Protein AF-A0A4S9MKX4-F1 (afdb_monomer)

Solvent-accessible surface area (backbone atoms only — not comparable to full-atom values): 11086 Å² total; per-residue (Å²): 136,90,87,81,68,40,56,66,51,52,53,49,54,74,76,32,74,84,87,73,69,93,84,56,69,88,74,34,69,78,76,75,38,79,64,76,82,66,73,82,87,81,69,86,71,80,83,70,57,88,82,32,71,66,54,52,48,53,49,53,51,43,38,66,72,46,50,47,53,49,53,52,52,48,49,52,42,34,75,71,71,46,90,36,73,44,73,48,75,50,26,86,84,54,48,95,69,47,63,50,57,35,60,74,42,65,28,90,79,40,99,48,32,68,50,13,37,44,48,33,47,32,52,52,18,25,75,75,62,76,30,53,72,36,68,83,47,82,84,73,68,57,88,71,71,84,65,51,51,24,65,56,88,67,95,52,82,84,25,33,32,24,32,34,32,49,61,83,46,69,49,75,39,68,46,81,76,66,80,45,123

Structure (mmCIF, N/CA/C/O backbone):
data_AF-A0A4S9MKX4-F1
#
_entry.id   AF-A0A4S9MKX4-F1
#
loop_
_atom_site.group_PDB
_atom_site.id
_atom_site.type_symbol
_atom_site.label_atom_id
_atom_site.label_alt_id
_atom_site.label_comp_id
_atom_site.label_asym_id
_atom_site.label_entity_id
_atom_site.label_seq_id
_atom_site.pdbx_PDB_ins_code
_atom_site.Cartn_x
_atom_site.Cartn_y
_atom_site.Cartn_z
_atom_site.occupancy
_atom_site.B_iso_or_equiv
_atom_site.auth_seq_id
_atom_site.auth_comp_id
_atom_site.auth_asym_id
_atom_site.auth_atom_id
_atom_site.pdbx_PDB_model_num
ATOM 1 N N . MET A 1 1 ? 3.614 -29.610 4.499 1.00 28.22 1 MET A N 1
ATOM 2 C CA . MET A 1 1 ? 3.175 -29.552 3.087 1.00 28.22 1 MET A CA 1
ATOM 3 C C . MET A 1 1 ? 3.723 -28.273 2.484 1.00 28.22 1 MET A C 1
ATOM 5 O O . MET A 1 1 ? 3.466 -27.209 3.026 1.00 28.22 1 MET A O 1
ATOM 9 N N . ALA A 1 2 ? 4.567 -28.396 1.461 1.00 32.28 2 ALA A N 1
ATOM 10 C CA . ALA A 1 2 ? 5.328 -27.299 0.873 1.00 32.28 2 ALA A CA 1
ATOM 11 C C . ALA A 1 2 ? 4.486 -26.538 -0.167 1.00 32.28 2 ALA A C 1
ATOM 13 O O . ALA A 1 2 ? 4.219 -27.071 -1.239 1.00 32.28 2 ALA A O 1
ATOM 14 N N . VAL A 1 3 ? 4.098 -25.299 0.150 1.00 39.94 3 VAL A N 1
ATOM 15 C CA . VAL A 1 3 ? 3.422 -24.340 -0.756 1.00 39.94 3 VAL A CA 1
ATOM 16 C C . VAL A 1 3 ? 4.427 -23.260 -1.200 1.00 39.94 3 VAL A C 1
ATOM 18 O O . VAL A 1 3 ? 4.128 -22.079 -1.280 1.00 39.94 3 VAL A O 1
ATOM 21 N N . THR A 1 4 ? 5.688 -23.642 -1.407 1.00 44.72 4 THR A N 1
ATOM 22 C CA . THR A 1 4 ? 6.814 -22.701 -1.568 1.00 44.72 4 THR A CA 1
ATOM 23 C C . THR A 1 4 ? 7.267 -22.488 -3.015 1.00 44.72 4 THR A C 1
ATOM 25 O O . THR A 1 4 ? 8.221 -21.754 -3.240 1.00 44.72 4 THR A O 1
ATOM 28 N N . ARG A 1 5 ? 6.631 -23.118 -4.014 1.00 44.28 5 ARG A N 1
ATOM 29 C CA . ARG A 1 5 ? 7.200 -23.208 -5.378 1.00 44.28 5 ARG A CA 1
ATOM 30 C C . ARG A 1 5 ? 6.546 -22.355 -6.469 1.00 44.28 5 ARG A C 1
ATOM 32 O O . ARG A 1 5 ? 7.107 -22.312 -7.558 1.00 44.28 5 ARG A O 1
ATOM 39 N N . GLN A 1 6 ? 5.406 -21.711 -6.229 1.00 54.59 6 GLN A N 1
ATOM 40 C CA . GLN A 1 6 ? 4.527 -21.329 -7.344 1.00 54.59 6 GLN A CA 1
ATOM 41 C C . GLN A 1 6 ? 4.681 -19.883 -7.861 1.00 54.59 6 GLN A C 1
ATOM 43 O O . GLN A 1 6 ? 4.756 -19.699 -9.071 1.00 54.59 6 GLN A O 1
ATOM 48 N N . CYS A 1 7 ? 4.820 -18.871 -6.996 1.00 57.56 7 CYS A N 1
ATOM 49 C CA . CYS A 1 7 ? 4.813 -17.465 -7.441 1.00 57.56 7 CYS A CA 1
ATOM 50 C C . CYS A 1 7 ? 6.090 -17.051 -8.213 1.00 57.56 7 CYS A C 1
ATOM 52 O O . CYS A 1 7 ? 6.017 -16.498 -9.306 1.00 57.56 7 CYS A O 1
ATOM 54 N N . PHE A 1 8 ? 7.277 -1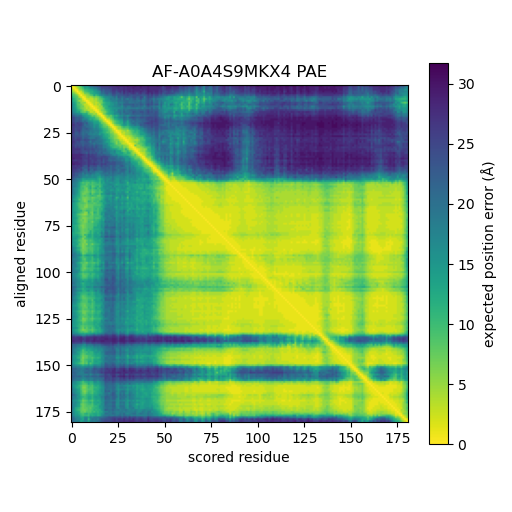7.392 -7.693 1.00 55.72 8 PHE A N 1
ATOM 55 C CA . PHE A 1 8 ? 8.562 -17.000 -8.296 1.00 55.72 8 PHE A CA 1
ATOM 56 C C . PHE A 1 8 ? 8.881 -17.743 -9.609 1.00 55.72 8 PHE A C 1
ATOM 58 O O . PHE A 1 8 ? 9.301 -17.131 -10.590 1.00 55.72 8 PHE A O 1
ATOM 65 N N . ASN A 1 9 ? 8.666 -19.064 -9.653 1.00 53.28 9 ASN A N 1
ATOM 66 C CA . ASN A 1 9 ? 9.091 -19.885 -10.794 1.00 53.28 9 ASN A CA 1
ATOM 67 C C . ASN A 1 9 ? 8.196 -19.705 -12.032 1.00 53.28 9 ASN A C 1
ATOM 69 O O . ASN A 1 9 ? 8.711 -19.690 -13.141 1.00 53.28 9 ASN A O 1
ATOM 73 N N . ARG A 1 10 ? 6.882 -19.477 -11.878 1.00 55.09 10 ARG A N 1
ATOM 74 C CA . ARG A 1 10 ? 5.997 -19.247 -13.035 1.00 55.09 10 ARG A CA 1
ATOM 75 C C . ARG A 1 10 ? 6.358 -17.967 -13.786 1.00 55.09 10 ARG A C 1
ATOM 77 O O . ARG A 1 10 ? 6.315 -17.955 -15.012 1.00 55.09 10 ARG A O 1
ATOM 84 N N . ARG A 1 11 ? 6.729 -16.892 -13.082 1.00 51.44 11 ARG A N 1
ATOM 85 C CA . ARG A 1 11 ? 7.137 -15.652 -13.753 1.00 51.44 11 ARG A CA 1
ATOM 86 C C . ARG A 1 11 ? 8.498 -15.790 -14.424 1.00 51.44 11 ARG A C 1
ATOM 88 O O . ARG A 1 11 ? 8.679 -15.243 -15.504 1.00 51.44 11 ARG A O 1
ATOM 95 N N . LEU A 1 12 ? 9.412 -16.575 -13.848 1.00 51.09 12 LEU A N 1
ATOM 96 C CA . LEU A 1 12 ? 10.638 -16.977 -14.541 1.00 51.09 12 LEU A CA 1
ATOM 97 C C . LEU A 1 12 ? 10.325 -17.730 -15.843 1.00 51.09 12 LEU A C 1
ATOM 99 O O . LEU A 1 12 ? 10.872 -17.352 -16.873 1.00 51.09 12 LEU A O 1
ATOM 103 N N . ASP A 1 13 ? 9.397 -18.691 -15.821 1.00 50.78 13 ASP A N 1
ATOM 104 C CA . ASP A 1 13 ? 9.000 -19.484 -16.997 1.00 50.78 13 ASP A CA 1
ATOM 105 C C . ASP A 1 13 ? 8.215 -18.664 -18.045 1.00 50.78 13 ASP A C 1
ATOM 107 O O . ASP A 1 13 ? 8.308 -18.907 -19.247 1.00 50.78 13 ASP A O 1
ATOM 111 N N . GLN A 1 14 ? 7.442 -17.659 -17.616 1.00 48.56 14 GLN A N 1
ATOM 112 C CA . GLN A 1 14 ? 6.741 -16.722 -18.508 1.00 48.56 14 GLN A CA 1
ATOM 113 C C . GLN A 1 14 ? 7.680 -15.674 -19.124 1.00 48.56 14 GLN A C 1
ATOM 115 O O . GLN A 1 14 ? 7.426 -15.190 -20.228 1.00 48.56 14 GLN A O 1
ATOM 120 N N . LEU A 1 15 ? 8.753 -15.300 -18.421 1.00 46.69 15 LEU A N 1
ATOM 121 C CA . LEU A 1 15 ? 9.723 -14.295 -18.869 1.00 46.69 15 LEU A CA 1
ATOM 122 C C . LEU A 1 15 ? 10.915 -14.917 -19.620 1.00 46.69 15 LEU A C 1
ATOM 124 O O . LEU A 1 15 ? 11.585 -14.210 -20.383 1.00 46.69 15 LEU A O 1
ATOM 128 N N . HIS A 1 16 ? 11.152 -16.223 -19.452 1.00 42.56 16 HIS A N 1
ATOM 129 C CA . HIS A 1 16 ? 12.205 -17.007 -20.091 1.00 42.56 16 HIS A CA 1
ATOM 130 C C . HIS A 1 16 ? 11.716 -18.433 -20.407 1.00 42.56 16 HIS A C 1
ATOM 132 O O . HIS A 1 16 ? 11.307 -19.159 -19.509 1.00 42.56 16 HIS A O 1
ATOM 138 N N . HIS A 1 17 ? 11.877 -18.897 -21.654 1.00 40.31 17 HIS A N 1
ATOM 139 C CA . HIS A 1 17 ? 12.021 -20.342 -21.872 1.00 40.31 17 HIS A CA 1
ATOM 140 C C . HIS A 1 17 ? 13.256 -20.780 -21.071 1.00 40.31 17 HIS A C 1
ATOM 142 O O . HIS A 1 17 ? 14.345 -20.240 -21.276 1.00 40.31 17 HIS A O 1
ATOM 148 N N . VAL A 1 18 ? 13.081 -21.704 -20.128 1.00 44.41 18 VAL A N 1
ATOM 149 C CA . VAL A 1 18 ? 14.060 -22.066 -19.078 1.00 44.41 18 VAL A CA 1
ATOM 150 C C . VAL A 1 18 ? 15.346 -22.706 -19.634 1.00 44.41 18 VAL A C 1
ATOM 152 O O . VAL A 1 18 ? 16.268 -23.038 -18.895 1.00 44.41 18 VAL A O 1
ATOM 155 N N . ASP A 1 19 ? 15.471 -22.805 -20.953 1.00 39.81 19 ASP A N 1
ATOM 156 C CA . ASP A 1 19 ? 16.533 -23.542 -21.623 1.00 39.81 19 ASP A CA 1
ATOM 157 C C . ASP A 1 19 ? 17.796 -22.693 -21.875 1.00 39.81 19 ASP A C 1
ATOM 159 O O . ASP A 1 19 ? 18.777 -23.213 -22.404 1.00 39.81 19 ASP A O 1
ATOM 163 N N . SER A 1 20 ? 17.817 -21.392 -21.526 1.00 41.03 20 SER A N 1
ATOM 164 C CA . SER A 1 20 ? 18.898 -20.500 -21.991 1.00 41.03 20 SER A CA 1
ATOM 165 C C . SER A 1 20 ? 19.555 -19.531 -21.000 1.00 41.03 20 SER A C 1
ATOM 167 O O . SER A 1 20 ? 20.295 -18.664 -21.464 1.00 41.03 20 SER A O 1
ATOM 169 N N . SER A 1 21 ? 19.369 -19.603 -19.673 1.00 44.44 21 SER A N 1
ATOM 170 C CA . SER A 1 21 ? 20.052 -18.608 -18.805 1.00 44.44 21 SER A CA 1
ATOM 171 C C . SER A 1 21 ? 20.215 -18.922 -17.312 1.00 44.44 21 SER A C 1
ATOM 173 O O . SER A 1 21 ? 20.289 -18.005 -16.494 1.00 44.44 21 SER A O 1
ATOM 175 N N . THR A 1 22 ? 20.370 -20.180 -16.911 1.00 37.50 22 THR A N 1
ATOM 176 C CA . THR A 1 22 ? 20.789 -20.503 -15.535 1.00 37.50 22 THR A CA 1
ATOM 177 C C . THR A 1 22 ? 22.316 -20.496 -15.429 1.00 37.50 22 THR A C 1
ATOM 179 O O . THR A 1 22 ? 22.958 -21.537 -15.536 1.00 37.50 22 THR A O 1
ATOM 182 N N . GLY A 1 23 ? 22.924 -19.319 -15.253 1.00 38.47 23 GLY A N 1
ATOM 183 C CA . GLY A 1 23 ? 24.353 -19.271 -14.911 1.00 38.47 23 GLY A CA 1
ATOM 184 C C . GLY A 1 23 ? 25.044 -17.910 -14.914 1.00 38.47 23 GLY A C 1
ATOM 185 O O . GLY A 1 23 ? 26.006 -17.744 -14.174 1.00 38.47 23 GLY A O 1
ATOM 186 N N . SER A 1 24 ? 24.572 -16.920 -15.681 1.00 43.53 24 SER A N 1
ATOM 187 C CA . SER A 1 24 ? 25.322 -15.655 -15.856 1.00 43.53 24 SER A CA 1
ATOM 188 C C . SER A 1 24 ? 24.557 -14.368 -15.555 1.00 43.53 24 SER A C 1
ATOM 190 O O . SER A 1 24 ? 25.082 -13.281 -15.783 1.00 43.53 24 SER A O 1
ATOM 192 N N . PHE A 1 25 ? 23.342 -14.455 -15.015 1.00 44.06 25 PHE A N 1
ATOM 193 C CA . PHE A 1 25 ? 22.537 -13.267 -14.736 1.00 44.06 25 PHE A CA 1
ATOM 194 C C . PHE A 1 25 ? 23.149 -12.408 -13.616 1.00 44.06 25 PHE A C 1
ATOM 196 O O . PHE A 1 25 ? 23.455 -11.246 -13.849 1.00 44.06 25 PHE A O 1
ATOM 203 N N . SER A 1 26 ? 23.459 -12.989 -12.452 1.00 41.31 26 SER A N 1
ATOM 204 C CA . SER A 1 26 ? 23.951 -12.254 -11.269 1.00 41.31 26 SER A CA 1
ATOM 205 C C . SER A 1 26 ? 25.402 -11.756 -11.355 1.00 41.31 26 SER A C 1
ATOM 207 O O . SER A 1 26 ? 25.834 -10.978 -10.513 1.00 41.31 26 SER A O 1
ATOM 209 N N . ILE A 1 27 ? 26.163 -12.214 -12.352 1.00 42.72 27 ILE A N 1
ATOM 210 C CA . ILE A 1 27 ? 27.564 -11.822 -12.610 1.00 42.72 27 ILE A CA 1
ATOM 211 C C . ILE A 1 27 ? 27.681 -10.825 -13.769 1.00 42.72 27 ILE A C 1
ATOM 213 O O . ILE A 1 27 ? 28.787 -10.435 -14.143 1.00 42.72 27 ILE A O 1
ATOM 217 N N . ASN A 1 28 ? 26.555 -10.388 -14.344 1.00 47.59 28 ASN A N 1
ATOM 218 C CA . ASN A 1 28 ? 26.582 -9.384 -15.394 1.00 47.59 28 ASN A CA 1
ATOM 219 C C . ASN A 1 28 ? 27.093 -8.045 -14.817 1.00 47.59 28 ASN A C 1
ATOM 221 O O . ASN A 1 28 ? 26.579 -7.605 -13.786 1.00 47.59 28 ASN A O 1
ATOM 225 N N . PRO A 1 29 ? 28.061 -7.366 -15.465 1.00 45.19 29 PRO A N 1
ATOM 226 C CA . PRO A 1 29 ? 28.597 -6.081 -15.002 1.00 45.19 29 PRO A CA 1
ATOM 227 C C . PRO A 1 29 ? 27.527 -4.991 -14.826 1.00 45.19 29 PRO A C 1
A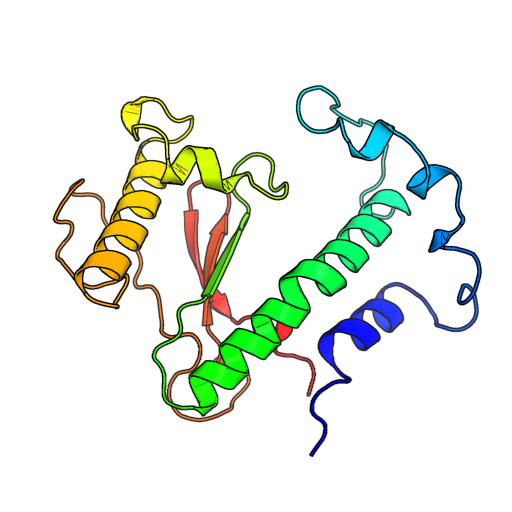TOM 229 O O . PRO A 1 29 ? 27.749 -4.035 -14.088 1.00 45.19 29 PRO A O 1
ATOM 232 N N . PHE A 1 30 ? 26.345 -5.163 -15.424 1.00 45.91 30 PHE A N 1
ATOM 233 C CA . PHE A 1 30 ? 25.153 -4.373 -15.125 1.00 45.91 30 PHE A CA 1
ATOM 234 C C . PHE A 1 30 ? 24.740 -4.419 -13.634 1.00 45.91 30 PHE A C 1
ATOM 236 O O . PHE A 1 30 ? 24.473 -3.371 -13.051 1.00 45.91 30 PHE A O 1
ATOM 243 N N . PHE A 1 31 ? 24.745 -5.594 -12.989 1.00 45.47 31 PHE A N 1
ATOM 244 C CA . PHE A 1 31 ? 24.369 -5.765 -11.572 1.00 45.47 31 PHE A CA 1
ATOM 245 C C . PHE A 1 31 ? 25.497 -5.435 -10.587 1.00 45.47 31 PHE A C 1
ATOM 247 O O . PHE A 1 31 ? 25.254 -5.343 -9.388 1.00 45.47 31 PHE A O 1
ATOM 254 N N . ASN A 1 32 ? 26.717 -5.231 -11.089 1.00 42.66 32 ASN A N 1
ATOM 255 C CA . ASN A 1 32 ? 27.888 -4.850 -10.296 1.00 42.66 32 ASN A CA 1
ATOM 256 C C . ASN A 1 32 ? 28.208 -3.345 -10.409 1.00 42.66 32 ASN A C 1
ATOM 258 O O . ASN A 1 32 ? 29.317 -2.905 -10.109 1.00 42.66 32 ASN A O 1
ATOM 262 N N . SER A 1 33 ? 27.251 -2.553 -10.903 1.00 42.06 33 SER A N 1
ATOM 263 C CA . SER A 1 33 ? 27.422 -1.127 -11.162 1.00 42.06 33 SER A CA 1
ATOM 264 C C . SER A 1 33 ? 26.827 -0.265 -10.047 1.00 42.06 33 SER A C 1
ATOM 266 O O . SER A 1 33 ? 25.672 -0.429 -9.649 1.00 42.06 33 SER A O 1
ATOM 268 N N . THR A 1 34 ? 27.589 0.746 -9.624 1.00 42.31 34 THR A N 1
ATOM 269 C CA . THR A 1 34 ? 27.168 1.863 -8.755 1.00 42.31 34 THR A CA 1
ATOM 270 C C . THR A 1 34 ? 26.024 2.708 -9.333 1.00 42.31 34 THR A C 1
ATOM 272 O O . THR A 1 34 ? 25.501 3.584 -8.653 1.00 42.31 34 THR A O 1
ATOM 275 N N . ILE A 1 35 ? 25.582 2.439 -10.564 1.00 45.00 35 ILE A N 1
ATOM 276 C CA . ILE A 1 35 ? 24.385 3.037 -11.173 1.00 45.00 35 ILE A CA 1
ATOM 277 C C . ILE A 1 35 ? 23.101 2.661 -10.413 1.00 45.00 35 ILE A C 1
ATOM 279 O O . ILE A 1 35 ? 22.171 3.465 -10.355 1.00 45.00 35 ILE A O 1
ATOM 283 N N . ILE A 1 36 ? 23.044 1.479 -9.785 1.00 45.19 36 ILE A N 1
ATOM 284 C CA . ILE A 1 36 ? 21.845 1.011 -9.065 1.00 45.19 36 ILE A CA 1
ATOM 285 C C . ILE A 1 36 ? 21.653 1.734 -7.718 1.00 45.19 36 ILE A C 1
ATOM 287 O O . ILE A 1 36 ? 20.525 1.839 -7.244 1.00 45.19 36 ILE A O 1
ATOM 291 N N . SER A 1 37 ? 22.700 2.325 -7.128 1.00 39.69 37 SER A N 1
ATOM 292 C CA . SER A 1 37 ? 22.560 3.109 -5.891 1.00 39.69 37 SER A CA 1
ATOM 293 C C . SER A 1 37 ? 22.088 4.555 -6.105 1.00 39.69 37 SER A C 1
ATOM 295 O O . SER A 1 37 ? 21.908 5.266 -5.119 1.00 39.69 37 SER A O 1
ATOM 297 N N . PHE A 1 38 ? 21.863 5.004 -7.351 1.00 35.91 38 PHE A N 1
ATOM 298 C CA . PHE A 1 38 ? 21.662 6.432 -7.652 1.00 35.91 38 PHE A CA 1
ATOM 299 C C . PHE A 1 38 ? 20.536 6.810 -8.623 1.00 35.91 38 PHE A C 1
ATOM 301 O O . PHE A 1 38 ? 20.443 7.982 -8.988 1.00 35.91 38 PHE A O 1
ATOM 308 N N . LEU A 1 39 ? 19.652 5.905 -9.040 1.00 43.12 39 LEU A N 1
ATOM 309 C CA . LEU A 1 39 ? 18.626 6.264 -10.028 1.00 43.12 39 LEU A CA 1
ATOM 310 C C . LEU A 1 39 ? 17.219 6.154 -9.468 1.00 43.12 39 LEU A C 1
ATOM 312 O O . LEU A 1 39 ? 16.650 5.065 -9.416 1.00 43.12 39 LEU A O 1
ATOM 316 N N . PRO A 1 40 ? 16.652 7.308 -9.073 1.00 41.69 40 PRO A N 1
ATOM 317 C CA . PRO A 1 40 ? 15.430 7.722 -9.766 1.00 41.69 40 PRO A CA 1
ATOM 318 C C . PRO A 1 40 ? 15.179 9.234 -9.901 1.00 41.69 40 PRO A C 1
ATOM 320 O O . PRO A 1 40 ? 14.103 9.609 -10.353 1.00 41.69 40 PRO A O 1
ATOM 323 N N . SER A 1 41 ? 16.118 10.124 -9.572 1.00 36.72 41 SER A N 1
ATOM 324 C CA . SER A 1 41 ? 15.829 11.573 -9.641 1.00 36.72 41 SER A CA 1
ATOM 325 C C . SER A 1 41 ? 16.198 12.245 -10.970 1.00 36.72 41 SER A C 1
ATOM 327 O O . SER A 1 41 ? 15.896 13.423 -11.141 1.00 36.72 41 SER A O 1
ATOM 329 N N . SER A 1 42 ? 16.877 11.562 -11.902 1.00 33.66 42 SER A N 1
ATOM 330 C CA . SER A 1 42 ? 17.519 12.256 -13.037 1.00 33.66 42 SER A CA 1
ATOM 331 C C . SER A 1 42 ? 17.540 11.544 -14.391 1.00 33.66 42 SER A C 1
ATOM 333 O O . SER A 1 42 ? 18.017 12.144 -15.351 1.00 33.66 42 SER A O 1
ATOM 335 N N . LEU A 1 43 ? 17.002 10.330 -14.544 1.00 38.41 43 LEU A N 1
ATOM 336 C CA . LEU A 1 43 ? 16.959 9.686 -15.861 1.00 38.41 43 LEU A CA 1
ATOM 337 C C . LEU A 1 43 ? 15.525 9.412 -16.314 1.00 38.41 43 LEU A C 1
ATOM 339 O O . LEU A 1 43 ? 14.952 8.357 -16.059 1.00 38.41 43 LEU A O 1
ATOM 343 N N . HIS A 1 44 ? 15.002 10.341 -17.113 1.00 42.28 44 HIS A N 1
ATOM 344 C CA . HIS A 1 44 ? 14.214 9.963 -18.282 1.00 42.28 44 HIS A CA 1
ATOM 345 C C . HIS A 1 44 ? 15.095 9.022 -19.127 1.00 42.28 44 HIS A C 1
ATOM 347 O O . HIS A 1 44 ? 15.844 9.484 -19.986 1.00 42.28 44 HIS A O 1
ATOM 353 N N . ILE A 1 45 ? 15.081 7.708 -18.862 1.00 43.38 45 ILE A N 1
ATOM 354 C CA . ILE A 1 45 ? 15.736 6.741 -19.754 1.00 43.38 45 ILE A CA 1
ATOM 355 C C . ILE A 1 45 ? 14.843 6.588 -20.987 1.00 43.38 45 ILE A C 1
ATOM 357 O O . ILE A 1 45 ? 14.067 5.644 -21.126 1.00 43.38 45 ILE A O 1
ATOM 361 N N . SER A 1 46 ? 14.912 7.569 -21.880 1.00 40.47 46 SER A N 1
ATOM 362 C CA . SER A 1 46 ? 14.369 7.474 -23.226 1.00 40.47 46 SER A CA 1
ATOM 363 C C . SER A 1 46 ? 15.178 6.433 -24.008 1.00 40.47 46 SER A C 1
ATOM 365 O O . SER A 1 46 ? 16.398 6.528 -24.115 1.00 40.47 46 SER A O 1
ATOM 367 N N . GLY A 1 47 ? 14.500 5.410 -24.539 1.00 41.72 47 GLY A N 1
ATOM 368 C CA . GLY A 1 47 ? 15.101 4.411 -25.436 1.00 41.72 47 GLY A CA 1
ATOM 369 C C . GLY A 1 47 ? 15.165 2.971 -24.912 1.00 41.72 47 GLY A C 1
ATOM 370 O O . GLY A 1 47 ? 15.470 2.072 -25.693 1.00 41.72 47 GLY A O 1
ATOM 371 N N . LEU A 1 48 ? 14.829 2.702 -23.645 1.00 46.19 48 LEU A N 1
ATOM 372 C CA . LEU A 1 48 ? 14.597 1.324 -23.196 1.00 46.19 48 LEU A CA 1
ATOM 373 C C . LEU A 1 48 ? 13.192 0.893 -23.616 1.00 46.19 48 LEU A C 1
ATOM 375 O O . LEU A 1 48 ? 12.200 1.448 -23.146 1.00 46.19 48 LEU A O 1
ATOM 379 N N . SER A 1 49 ? 13.095 -0.121 -24.478 1.00 52.94 49 SER A N 1
ATOM 380 C CA . SER A 1 49 ? 11.808 -0.776 -24.711 1.00 52.94 49 SER A CA 1
ATOM 381 C C . SER A 1 49 ? 11.308 -1.384 -23.398 1.00 52.94 49 SER A C 1
ATOM 383 O O . SER A 1 49 ? 12.107 -1.865 -22.588 1.00 52.94 49 SER A O 1
ATOM 385 N N . THR A 1 50 ? 9.990 -1.414 -23.197 1.00 56.06 50 THR A N 1
ATOM 386 C CA . THR A 1 50 ? 9.339 -2.086 -22.053 1.00 56.06 50 THR A CA 1
ATOM 387 C C . THR A 1 50 ? 9.705 -3.573 -21.944 1.00 56.06 50 THR A C 1
ATOM 389 O O . THR A 1 50 ? 9.548 -4.173 -20.891 1.00 56.06 50 THR A O 1
ATOM 392 N N . ASN A 1 51 ? 10.261 -4.153 -23.014 1.00 55.25 51 ASN A N 1
ATOM 393 C CA . ASN A 1 51 ? 10.743 -5.530 -23.095 1.00 55.25 51 ASN A CA 1
ATOM 394 C C . ASN A 1 51 ? 12.263 -5.690 -22.914 1.00 55.25 51 ASN A C 1
ATOM 396 O O . ASN A 1 51 ? 12.789 -6.781 -23.138 1.00 55.25 51 ASN A O 1
ATOM 400 N N . SER A 1 52 ? 12.985 -4.635 -22.542 1.00 65.25 52 SER A N 1
ATOM 401 C CA . SER A 1 52 ? 14.431 -4.705 -22.318 1.00 65.25 52 SER A CA 1
ATOM 402 C C . SER A 1 52 ? 14.803 -5.602 -21.130 1.00 65.25 52 SER A C 1
ATOM 404 O O . SER A 1 52 ? 14.024 -5.801 -20.194 1.00 65.25 52 SER A O 1
ATOM 406 N N . ILE A 1 53 ? 16.039 -6.114 -21.143 1.00 68.75 53 ILE A N 1
ATOM 407 C CA . ILE A 1 53 ? 16.596 -6.917 -20.042 1.00 68.75 53 ILE A CA 1
ATOM 408 C C . ILE A 1 53 ? 16.550 -6.173 -18.700 1.00 68.75 53 ILE A C 1
ATOM 410 O O . ILE A 1 53 ? 16.367 -6.802 -17.664 1.00 68.75 53 ILE A O 1
ATOM 414 N N . PHE A 1 54 ? 16.648 -4.840 -18.732 1.00 68.50 54 PHE A N 1
ATOM 415 C CA . PHE A 1 54 ? 16.534 -3.977 -17.560 1.00 68.50 54 PHE A CA 1
ATOM 416 C C . PHE A 1 54 ? 15.184 -4.155 -16.849 1.00 68.50 54 PHE A C 1
ATOM 418 O O . PHE A 1 54 ? 15.154 -4.511 -15.673 1.00 68.50 54 PHE A O 1
ATOM 425 N N . TRP A 1 55 ? 14.067 -3.960 -17.560 1.00 63.81 55 TRP A N 1
ATOM 426 C CA . TRP A 1 55 ? 12.729 -4.040 -16.961 1.00 63.81 55 TRP A CA 1
ATOM 427 C C . TRP A 1 55 ? 12.372 -5.460 -16.529 1.00 63.81 55 TRP A C 1
ATOM 429 O O . TRP A 1 55 ? 11.761 -5.652 -15.482 1.00 63.81 55 TRP A O 1
ATOM 439 N N . ARG A 1 56 ? 12.829 -6.468 -17.280 1.00 68.31 56 ARG A N 1
ATOM 440 C CA . ARG A 1 56 ? 12.672 -7.878 -16.893 1.00 68.31 56 ARG A CA 1
ATOM 441 C C . ARG A 1 56 ? 13.420 -8.195 -15.605 1.00 68.31 56 ARG A C 1
ATOM 443 O O . ARG A 1 56 ? 12.856 -8.814 -14.710 1.00 68.31 56 ARG A O 1
ATOM 450 N N . ALA A 1 57 ? 14.666 -7.738 -15.490 1.00 73.44 57 ALA A N 1
ATOM 451 C CA . ALA A 1 57 ? 15.448 -7.904 -14.275 1.00 73.44 57 ALA A CA 1
ATOM 452 C C . ALA A 1 57 ? 14.777 -7.215 -13.086 1.00 73.44 57 ALA A C 1
ATOM 454 O O . ALA A 1 57 ? 14.588 -7.839 -12.047 1.00 73.44 57 ALA A O 1
ATOM 455 N N . GLN A 1 58 ? 14.369 -5.956 -13.251 1.00 72.75 58 GLN A N 1
ATOM 456 C CA . GLN A 1 58 ? 13.675 -5.202 -12.211 1.00 72.75 58 GLN A CA 1
ATOM 457 C C . GLN A 1 58 ? 12.399 -5.915 -11.739 1.00 72.75 58 GLN A C 1
ATOM 459 O O . GLN A 1 58 ? 12.180 -5.994 -10.530 1.00 72.75 58 GLN A O 1
ATOM 464 N N . ALA A 1 59 ? 11.605 -6.473 -12.658 1.00 72.75 59 ALA A N 1
ATOM 465 C CA . ALA A 1 59 ? 10.428 -7.270 -12.321 1.00 72.75 59 ALA A CA 1
ATOM 466 C C . ALA A 1 59 ? 10.801 -8.515 -11.497 1.00 72.75 59 ALA A C 1
ATOM 468 O O . ALA A 1 59 ? 10.273 -8.686 -10.403 1.00 72.75 59 ALA A O 1
ATOM 469 N N . ILE A 1 60 ? 11.779 -9.312 -11.950 1.00 70.62 60 ILE A N 1
ATOM 470 C CA . ILE A 1 60 ? 12.246 -10.516 -11.235 1.00 70.62 60 ILE A CA 1
ATOM 471 C C . ILE A 1 60 ? 12.731 -10.175 -9.818 1.00 70.62 60 ILE A C 1
ATOM 473 O O . ILE A 1 60 ? 12.381 -10.866 -8.862 1.00 70.62 60 ILE A O 1
ATOM 477 N N . TYR A 1 61 ? 13.523 -9.111 -9.661 1.00 76.31 61 TYR A N 1
ATOM 478 C CA . TYR A 1 61 ? 13.998 -8.675 -8.345 1.00 76.31 61 TYR A CA 1
ATOM 479 C C . TYR A 1 61 ? 12.855 -8.189 -7.451 1.00 76.31 61 TYR A C 1
ATOM 481 O O . TYR A 1 61 ? 12.835 -8.519 -6.265 1.00 76.31 61 TYR A O 1
ATOM 489 N N . GLY A 1 62 ? 11.900 -7.438 -8.007 1.00 77.75 62 GLY A N 1
ATOM 490 C CA . GLY A 1 62 ? 10.699 -7.012 -7.288 1.00 77.75 62 GLY A CA 1
ATOM 491 C C . GLY A 1 62 ? 9.886 -8.204 -6.790 1.00 77.75 62 GLY A C 1
ATOM 492 O O . GLY A 1 62 ? 9.514 -8.248 -5.619 1.00 77.75 62 GLY A O 1
ATOM 493 N N . ASP A 1 63 ? 9.703 -9.218 -7.631 1.00 76.12 63 ASP A N 1
ATOM 494 C CA . ASP A 1 63 ? 8.941 -10.405 -7.259 1.00 76.12 63 ASP A CA 1
ATOM 495 C C . ASP A 1 63 ? 9.660 -11.245 -6.206 1.00 76.12 63 ASP A C 1
ATOM 497 O O . ASP A 1 63 ? 9.040 -11.697 -5.246 1.00 76.12 63 ASP A O 1
ATOM 501 N N . PHE A 1 64 ? 10.972 -11.430 -6.358 1.00 78.06 64 PHE A N 1
ATOM 502 C CA . PHE A 1 64 ? 11.774 -12.238 -5.444 1.00 78.06 64 PHE A CA 1
ATOM 503 C C . PHE A 1 64 ? 11.917 -11.606 -4.056 1.0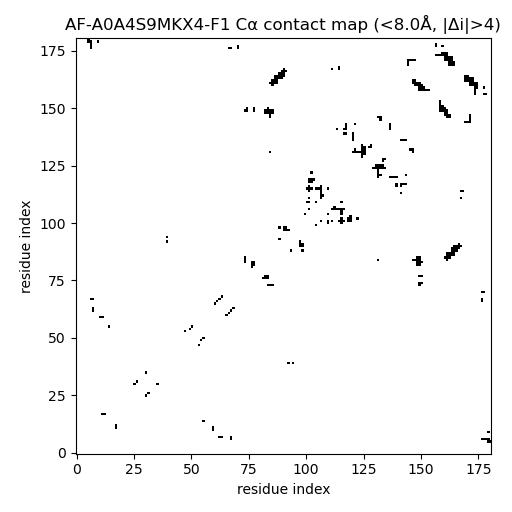0 78.06 64 PHE A C 1
ATOM 505 O O . PHE A 1 64 ? 11.834 -12.311 -3.052 1.00 78.06 64 PHE A O 1
ATOM 512 N N . ILE A 1 65 ? 12.156 -10.292 -3.991 1.00 79.81 65 ILE A N 1
ATOM 513 C CA . ILE A 1 65 ? 12.481 -9.601 -2.734 1.00 79.81 65 ILE A CA 1
ATOM 514 C C . ILE A 1 65 ? 11.222 -9.065 -2.045 1.00 79.81 65 ILE A C 1
ATOM 516 O O . ILE A 1 65 ? 11.180 -9.036 -0.816 1.00 79.81 65 ILE A O 1
ATOM 520 N N . ILE A 1 66 ? 10.211 -8.636 -2.807 1.00 83.69 66 ILE A N 1
ATOM 521 C CA . ILE A 1 66 ? 9.062 -7.892 -2.275 1.00 83.69 66 ILE A CA 1
ATOM 522 C C . ILE A 1 66 ? 7.760 -8.678 -2.434 1.00 83.69 66 ILE A C 1
ATOM 524 O O . ILE A 1 66 ? 7.167 -9.050 -1.422 1.00 83.69 66 ILE A O 1
ATOM 528 N N . ASN A 1 67 ? 7.323 -8.963 -3.665 1.00 83.56 67 ASN A N 1
ATOM 529 C CA . ASN A 1 67 ? 5.954 -9.441 -3.907 1.00 83.56 67 ASN A CA 1
ATOM 530 C C . ASN A 1 67 ? 5.724 -10.865 -3.374 1.00 83.56 67 ASN A C 1
ATOM 532 O O . ASN A 1 67 ? 4.841 -11.080 -2.544 1.00 83.56 67 ASN A O 1
ATOM 536 N N . CYS A 1 68 ? 6.570 -11.836 -3.753 1.00 81.31 68 CYS A N 1
ATOM 537 C CA . CYS A 1 68 ? 6.405 -13.228 -3.316 1.00 81.31 68 CYS A CA 1
ATOM 538 C C . CYS A 1 68 ? 6.506 -13.377 -1.785 1.00 81.31 68 CYS A C 1
ATOM 540 O O . CYS A 1 68 ? 5.659 -14.065 -1.204 1.00 81.31 68 CYS A O 1
ATOM 542 N N . PRO A 1 69 ? 7.495 -12.768 -1.093 1.00 85.44 69 PRO A N 1
ATOM 543 C CA . PRO A 1 69 ? 7.546 -12.826 0.366 1.00 85.44 69 PRO A CA 1
ATOM 544 C C . PRO A 1 69 ? 6.348 -12.144 1.039 1.00 85.44 69 PRO A C 1
ATOM 546 O O . PRO A 1 69 ? 5.837 -12.676 2.026 1.00 85.44 69 PRO A O 1
ATOM 549 N N . ALA A 1 70 ? 5.872 -11.009 0.511 1.00 89.38 70 ALA A N 1
ATOM 550 C CA . ALA A 1 70 ? 4.699 -10.316 1.045 1.00 89.38 70 ALA A CA 1
ATOM 551 C C . ALA A 1 70 ? 3.435 -11.183 0.940 1.00 89.38 70 ALA A C 1
ATOM 553 O O . ALA A 1 70 ? 2.765 -11.385 1.952 1.00 89.38 70 ALA A O 1
ATOM 554 N N . TYR A 1 71 ? 3.178 -11.775 -0.232 1.00 87.00 71 TYR A N 1
ATOM 555 C CA . TYR A 1 71 ? 2.094 -12.739 -0.455 1.00 87.00 71 TYR A CA 1
ATOM 556 C C . TYR A 1 71 ? 2.142 -13.899 0.553 1.00 87.00 71 TYR A C 1
ATOM 558 O O . TYR A 1 71 ? 1.150 -14.210 1.222 1.00 87.00 71 TYR A O 1
ATOM 566 N N . GLN A 1 72 ? 3.311 -14.534 0.705 1.00 85.75 72 GLN A N 1
ATOM 567 C CA . GLN A 1 72 ? 3.480 -15.680 1.604 1.00 85.75 72 GLN A CA 1
ATOM 568 C C . GLN A 1 72 ? 3.210 -15.303 3.061 1.00 85.75 72 GLN A C 1
ATOM 570 O O . GLN A 1 72 ? 2.524 -16.037 3.775 1.00 85.75 72 GLN A O 1
ATOM 575 N N . LEU A 1 73 ? 3.727 -14.155 3.498 1.00 89.56 73 LEU A N 1
ATOM 576 C CA . LEU A 1 73 ? 3.563 -13.674 4.863 1.00 89.56 73 LEU A CA 1
ATOM 577 C C . LEU A 1 73 ? 2.110 -13.276 5.149 1.00 89.56 73 LEU A C 1
ATOM 579 O O . LEU A 1 73 ? 1.550 -13.669 6.173 1.00 89.56 73 LEU A O 1
ATOM 583 N N . ALA A 1 74 ? 1.483 -12.546 4.225 1.00 90.44 74 ALA A N 1
ATOM 584 C CA . ALA A 1 74 ? 0.092 -12.130 4.329 1.00 90.44 74 ALA A CA 1
ATOM 585 C C . ALA A 1 74 ? -0.854 -13.338 4.371 1.00 90.44 74 ALA A C 1
ATOM 587 O O . ALA A 1 74 ? -1.766 -13.388 5.202 1.00 90.44 74 ALA A O 1
ATOM 588 N N . THR A 1 75 ? -0.592 -14.351 3.541 1.00 86.44 75 THR A N 1
ATOM 589 C CA . THR A 1 75 ? -1.333 -15.617 3.542 1.00 86.44 75 THR A CA 1
ATOM 590 C C . THR A 1 75 ? -1.157 -16.362 4.862 1.00 86.44 75 THR A C 1
ATOM 592 O O . THR A 1 75 ? -2.149 -16.739 5.479 1.00 86.44 75 THR A O 1
ATOM 595 N N . ALA A 1 76 ? 0.080 -16.525 5.342 1.00 87.56 76 ALA A N 1
ATOM 596 C CA . ALA A 1 76 ? 0.361 -17.253 6.579 1.00 87.56 76 ALA A CA 1
ATOM 597 C C . ALA A 1 76 ? -0.310 -16.613 7.806 1.00 87.56 76 ALA A C 1
ATOM 599 O O . ALA A 1 76 ? -0.888 -17.317 8.633 1.00 87.56 76 ALA A O 1
ATOM 600 N N . PHE A 1 77 ? -0.280 -15.282 7.920 1.00 91.94 77 PHE A N 1
ATOM 601 C CA . PHE A 1 77 ? -0.968 -14.585 9.008 1.00 91.94 77 PHE A CA 1
ATOM 602 C C . PHE A 1 77 ? -2.490 -14.640 8.877 1.00 91.94 77 PHE A C 1
ATOM 604 O O . PHE A 1 77 ? -3.179 -14.791 9.888 1.00 91.94 77 PHE A O 1
ATOM 611 N N . SER A 1 78 ? -3.016 -14.578 7.653 1.00 89.94 78 SER A N 1
ATOM 612 C CA . SER A 1 78 ? -4.452 -14.739 7.413 1.00 89.94 78 SER A CA 1
ATOM 613 C C . SER A 1 78 ? -4.932 -16.146 7.786 1.00 89.94 78 SER A C 1
ATOM 615 O O . SER A 1 78 ? -5.945 -16.289 8.466 1.00 89.94 78 SER A O 1
ATOM 617 N N . ASP A 1 79 ? -4.178 -17.187 7.415 1.00 85.94 79 ASP A N 1
ATOM 618 C CA . ASP A 1 79 ? -4.441 -18.584 7.790 1.00 85.94 79 ASP A CA 1
ATOM 619 C C . ASP A 1 79 ? -4.393 -18.794 9.315 1.00 85.94 79 ASP A C 1
ATOM 621 O O . ASP A 1 79 ? -5.121 -19.627 9.853 1.00 85.94 79 ASP A O 1
ATOM 625 N N . ALA A 1 80 ? -3.568 -18.017 10.023 1.00 89.44 80 ALA A N 1
ATOM 626 C CA . ALA A 1 80 ? -3.513 -18.000 11.485 1.00 89.44 80 ALA A CA 1
ATOM 627 C C . ALA A 1 80 ? -4.693 -17.246 12.139 1.00 89.44 80 ALA A C 1
ATOM 629 O O . ALA A 1 80 ? -4.734 -17.110 13.362 1.00 89.44 80 ALA A O 1
ATOM 630 N N . GLY A 1 81 ? -5.652 -16.750 11.350 1.00 88.69 81 GLY A N 1
ATOM 631 C CA . GLY A 1 81 ? -6.842 -16.044 11.825 1.00 88.69 81 GLY A CA 1
ATOM 632 C C . GLY A 1 81 ? -6.617 -14.566 12.15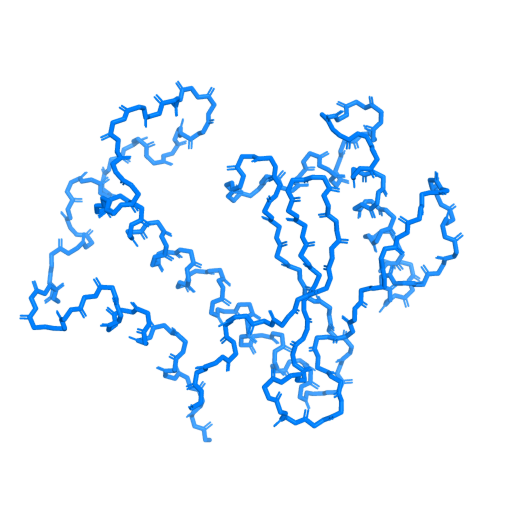0 1.00 88.69 81 GLY A C 1
ATOM 633 O O . GLY A 1 81 ? -7.500 -13.930 12.729 1.00 88.69 81 GLY A O 1
ATOM 634 N N . LEU A 1 82 ? -5.459 -13.998 11.794 1.00 91.06 82 LEU A N 1
ATOM 635 C CA . LEU A 1 82 ? -5.194 -12.573 11.983 1.00 91.06 82 LEU A CA 1
ATOM 636 C C . LEU A 1 82 ? -5.852 -11.745 10.876 1.00 91.06 82 LEU A C 1
ATOM 638 O O . LEU A 1 82 ? -5.969 -12.169 9.728 1.00 91.06 82 LEU A O 1
ATOM 642 N N . SER A 1 83 ? -6.260 -10.522 11.220 1.00 92.25 83 SER A N 1
ATOM 643 C CA . SER A 1 83 ? -6.735 -9.565 10.218 1.00 92.25 83 SER A CA 1
ATOM 644 C C . SER A 1 83 ? -5.533 -8.954 9.503 1.00 92.25 83 SER A C 1
ATOM 646 O O . SER A 1 83 ? -4.788 -8.176 10.094 1.00 92.25 83 SER A O 1
ATOM 648 N N . VAL A 1 84 ? -5.346 -9.330 8.242 1.00 94.62 84 VAL A N 1
ATOM 649 C CA . VAL A 1 84 ? -4.272 -8.836 7.374 1.00 94.62 84 VAL A CA 1
ATOM 650 C C . VAL A 1 84 ? -4.867 -7.892 6.341 1.00 94.62 84 VAL A C 1
ATOM 652 O O . VAL A 1 84 ? -5.952 -8.153 5.834 1.00 94.62 84 VAL A O 1
ATOM 655 N N . TYR A 1 85 ? -4.154 -6.820 6.012 1.00 95.44 85 TYR A N 1
ATOM 656 C CA . TYR A 1 85 ? -4.532 -5.849 4.988 1.00 95.44 85 TYR A CA 1
ATOM 657 C C . TYR A 1 85 ? -3.315 -5.624 4.096 1.00 95.44 85 TYR A C 1
ATOM 659 O O . TYR A 1 85 ? -2.243 -5.288 4.598 1.00 95.44 85 TYR A O 1
ATOM 667 N N . MET A 1 86 ? -3.458 -5.851 2.792 1.00 94.81 86 MET A N 1
ATOM 668 C CA . MET A 1 86 ? -2.346 -5.763 1.845 1.00 94.81 86 MET A CA 1
ATOM 669 C C . MET A 1 86 ? -2.603 -4.669 0.809 1.00 94.81 86 MET A C 1
ATOM 671 O O . MET A 1 86 ? -3.751 -4.435 0.424 1.00 94.81 86 MET A O 1
ATOM 675 N N . MET A 1 87 ? -1.539 -3.973 0.404 1.00 94.69 87 MET A N 1
ATOM 676 C CA . MET A 1 87 ? -1.596 -2.868 -0.550 1.00 94.69 87 MET A CA 1
ATOM 677 C C . MET A 1 87 ? -0.501 -2.983 -1.601 1.00 94.69 87 MET A C 1
ATOM 679 O O . MET A 1 87 ? 0.649 -3.273 -1.278 1.00 94.69 87 MET A O 1
ATOM 683 N N . ILE A 1 88 ? -0.862 -2.642 -2.835 1.00 92.44 88 ILE A N 1
ATOM 684 C CA . ILE A 1 88 ? 0.060 -2.411 -3.943 1.00 92.44 88 ILE A CA 1
ATOM 685 C C . ILE A 1 88 ? 0.123 -0.902 -4.199 1.00 92.44 88 ILE A C 1
ATOM 687 O O . ILE A 1 88 ? -0.888 -0.271 -4.501 1.00 92.44 88 ILE A O 1
ATOM 691 N N . PHE A 1 89 ? 1.315 -0.313 -4.078 1.00 91.75 89 PHE A N 1
AT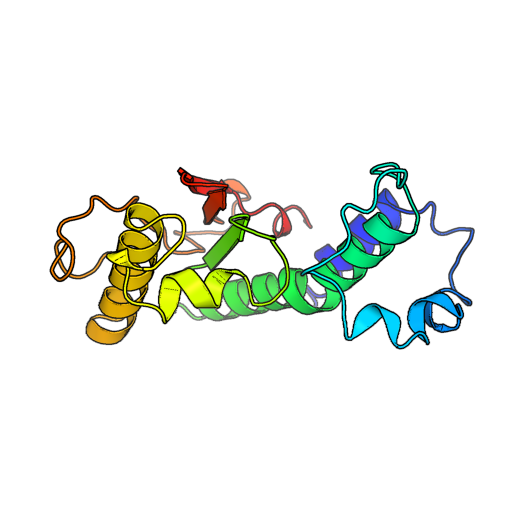OM 692 C CA . PHE A 1 89 ? 1.519 1.126 -4.257 1.00 91.75 89 PHE A CA 1
ATOM 693 C C . PHE A 1 89 ? 2.197 1.428 -5.600 1.00 91.75 89 PHE A C 1
ATOM 695 O O . PHE A 1 89 ? 3.408 1.280 -5.748 1.00 91.75 89 PHE A O 1
ATOM 702 N N . ARG A 1 90 ? 1.40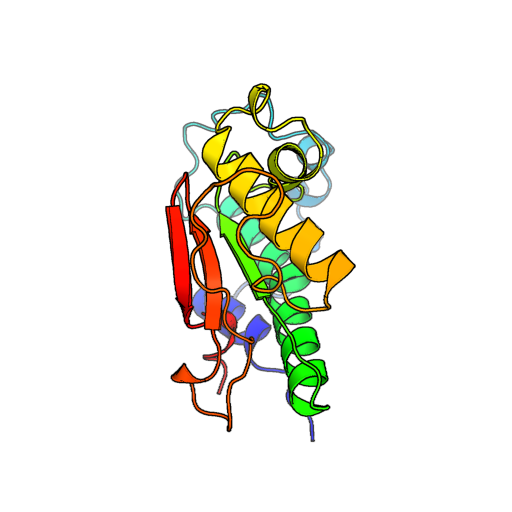7 1.876 -6.576 1.00 88.69 90 ARG A N 1
ATOM 703 C CA . ARG A 1 90 ? 1.780 2.240 -7.956 1.00 88.69 90 ARG A CA 1
ATOM 704 C C . ARG A 1 90 ? 1.521 3.734 -8.226 1.00 88.69 90 ARG A C 1
ATOM 706 O O . ARG A 1 90 ? 1.071 4.127 -9.301 1.00 88.69 90 ARG A O 1
ATOM 713 N N . ALA A 1 91 ? 1.810 4.589 -7.247 1.00 85.00 91 ALA A N 1
ATOM 714 C CA . ALA A 1 91 ? 1.790 6.044 -7.405 1.00 85.00 91 ALA A CA 1
ATOM 715 C C . ALA A 1 91 ? 3.206 6.638 -7.413 1.00 85.00 91 ALA A C 1
ATOM 717 O O . ALA A 1 91 ? 4.172 6.014 -6.964 1.00 85.00 91 ALA A O 1
ATOM 718 N N . SER A 1 92 ? 3.323 7.880 -7.893 1.00 81.81 92 SER A N 1
ATOM 719 C CA . SER A 1 92 ? 4.600 8.596 -8.008 1.00 81.81 92 SER A CA 1
ATOM 720 C C . SER A 1 92 ? 5.619 7.843 -8.883 1.00 81.81 92 SER A C 1
ATOM 722 O O . SER A 1 92 ? 5.263 7.308 -9.930 1.00 81.81 92 SER A O 1
ATOM 724 N N . THR A 1 93 ? 6.887 7.813 -8.473 1.00 75.94 93 THR A N 1
ATOM 725 C CA . THR A 1 93 ? 8.014 7.185 -9.175 1.00 75.94 93 THR A CA 1
ATOM 726 C C . THR A 1 93 ? 7.971 5.657 -9.178 1.00 75.94 93 THR A C 1
ATOM 728 O O . THR A 1 93 ? 8.742 5.048 -9.914 1.00 75.94 93 THR A O 1
ATOM 731 N N . GLN A 1 94 ? 7.105 5.034 -8.364 1.00 79.25 94 GLN A N 1
ATOM 732 C CA . GLN A 1 94 ? 6.921 3.574 -8.262 1.00 79.25 94 GLN A CA 1
ATOM 733 C C . GLN A 1 94 ? 8.184 2.781 -7.879 1.00 79.25 94 GLN A C 1
ATOM 735 O O . GLN A 1 94 ? 8.223 1.556 -7.965 1.00 79.25 94 GLN A O 1
ATOM 740 N N . ILE A 1 95 ? 9.223 3.471 -7.416 1.00 77.50 95 ILE A N 1
ATOM 741 C CA . ILE A 1 95 ? 10.416 2.853 -6.841 1.00 77.50 95 ILE A CA 1
ATOM 742 C C . ILE A 1 95 ? 10.144 2.378 -5.415 1.00 77.50 95 ILE A C 1
ATOM 744 O O . ILE A 1 95 ? 9.236 2.859 -4.728 1.00 77.50 95 ILE A O 1
ATOM 748 N N . HIS A 1 96 ? 11.020 1.509 -4.918 1.00 81.62 96 HIS A N 1
ATOM 749 C CA . HIS A 1 96 ? 11.056 1.194 -3.497 1.00 81.62 96 HIS A CA 1
ATOM 750 C C . HIS A 1 96 ? 11.201 2.478 -2.656 1.00 81.62 96 HIS A C 1
ATOM 752 O O . HIS A 1 96 ? 12.130 3.259 -2.854 1.00 81.62 96 HIS A O 1
ATOM 758 N N . GLY A 1 97 ? 10.261 2.699 -1.732 1.00 80.94 97 GLY A N 1
ATOM 759 C CA . GLY A 1 97 ? 10.209 3.892 -0.880 1.00 80.94 97 GLY A CA 1
ATOM 760 C C . GLY A 1 97 ? 9.361 5.054 -1.415 1.00 80.94 97 GLY A C 1
ATOM 761 O O . GLY A 1 97 ? 9.188 6.035 -0.696 1.00 80.94 97 GLY A O 1
ATOM 762 N N . ALA A 1 98 ? 8.769 4.957 -2.613 1.00 82.38 98 ALA A N 1
ATOM 763 C CA . ALA A 1 98 ? 7.943 6.028 -3.192 1.00 82.38 98 ALA A CA 1
ATOM 764 C C . ALA A 1 98 ? 6.733 6.436 -2.323 1.00 82.38 98 ALA A C 1
ATOM 766 O O . ALA A 1 98 ? 6.270 7.573 -2.400 1.00 82.38 98 ALA A O 1
ATOM 767 N N . SER A 1 99 ? 6.233 5.536 -1.472 1.00 87.56 99 SER A N 1
ATOM 768 C CA . SER A 1 99 ? 5.126 5.812 -0.548 1.00 87.56 99 SER A CA 1
ATOM 769 C C . SER A 1 99 ? 5.509 6.731 0.619 1.00 87.56 99 SER A C 1
ATOM 771 O O . SER A 1 99 ? 4.625 7.310 1.252 1.00 87.56 99 SER A O 1
ATOM 773 N N . ALA A 1 100 ? 6.805 6.907 0.907 1.00 88.19 100 ALA A N 1
ATOM 774 C CA . ALA A 1 100 ? 7.275 7.630 2.088 1.00 88.19 100 ALA A CA 1
ATOM 775 C C . ALA A 1 100 ? 6.798 9.089 2.123 1.00 88.19 100 ALA A C 1
ATOM 777 O O . ALA A 1 100 ? 6.399 9.571 3.181 1.00 88.19 100 ALA A O 1
ATOM 778 N N . THR A 1 101 ? 6.782 9.778 0.980 1.00 85.94 101 THR A N 1
ATOM 779 C CA . THR A 1 101 ? 6.299 11.166 0.890 1.00 85.94 101 THR A CA 1
ATOM 780 C C . THR A 1 101 ? 4.816 11.282 1.240 1.00 85.94 101 THR A C 1
ATOM 782 O O . THR A 1 101 ? 4.412 12.251 1.871 1.00 85.94 101 THR A O 1
ATOM 785 N N . PHE A 1 102 ? 4.004 10.282 0.895 1.00 91.12 102 PHE A N 1
ATOM 786 C CA . PHE A 1 102 ? 2.567 10.293 1.177 1.00 91.12 102 PHE A CA 1
ATOM 787 C C . PHE A 1 102 ? 2.255 9.964 2.636 1.00 91.12 102 PHE A C 1
ATOM 789 O O . PHE A 1 102 ? 1.243 10.420 3.154 1.00 91.12 102 PHE A O 1
ATOM 796 N N . LEU A 1 103 ? 3.122 9.204 3.309 1.00 91.56 103 LEU A N 1
ATOM 797 C CA . LEU A 1 103 ? 2.925 8.783 4.699 1.00 91.56 103 LEU A CA 1
ATOM 798 C C . LEU A 1 103 ? 3.549 9.737 5.726 1.00 91.56 103 LEU A C 1
ATOM 800 O O . LEU A 1 103 ? 3.008 9.880 6.817 1.00 91.56 103 LEU A O 1
ATOM 804 N N . ASN A 1 104 ? 4.674 10.378 5.394 1.00 89.38 104 ASN A N 1
ATOM 805 C CA . ASN A 1 104 ? 5.510 11.067 6.385 1.00 89.38 104 ASN A CA 1
ATOM 806 C C . ASN A 1 104 ? 5.556 12.593 6.230 1.00 89.38 104 ASN A C 1
ATOM 808 O O . ASN A 1 104 ? 6.032 13.281 7.133 1.00 89.38 104 ASN A O 1
ATOM 812 N N . SER A 1 105 ? 5.112 13.140 5.098 1.00 88.56 105 SER A N 1
ATOM 813 C CA . SER A 1 105 ? 5.080 14.589 4.875 1.00 88.56 105 SER A CA 1
ATOM 814 C C . SER A 1 105 ? 3.683 15.150 5.152 1.00 88.56 105 SER A C 1
ATOM 816 O O . SER A 1 105 ? 2.699 14.461 4.887 1.00 88.56 105 SER A O 1
ATOM 818 N N . PRO A 1 106 ? 3.541 16.399 5.634 1.00 87.25 106 PRO A N 1
ATOM 819 C CA . PRO A 1 106 ? 2.227 17.022 5.761 1.00 87.25 106 PRO A CA 1
ATOM 820 C C . PRO A 1 106 ? 1.498 16.991 4.417 1.00 87.25 106 PRO A C 1
ATOM 822 O O . PRO A 1 106 ? 2.046 17.468 3.424 1.00 87.25 106 PRO A O 1
ATOM 825 N N . ALA A 1 107 ? 0.274 16.457 4.377 1.00 85.81 107 ALA A N 1
ATOM 826 C CA . ALA A 1 107 ? -0.461 16.256 3.126 1.00 85.81 107 ALA A CA 1
ATOM 827 C C . ALA A 1 107 ? -0.472 17.494 2.194 1.00 85.81 107 ALA A C 1
ATOM 829 O O . ALA A 1 107 ? -0.119 17.332 1.024 1.00 85.81 107 ALA A O 1
ATOM 830 N N . PRO A 1 108 ? -0.714 18.738 2.676 1.00 87.62 108 PRO A N 1
ATOM 831 C CA . PRO A 1 108 ? -0.685 19.942 1.831 1.00 87.62 108 PRO A CA 1
ATOM 832 C C . PRO A 1 108 ? 0.658 20.245 1.146 1.00 87.62 108 PRO A C 1
ATOM 834 O O . PRO A 1 108 ? 0.707 21.084 0.254 1.00 87.62 108 PRO A O 1
ATOM 837 N N . GLN A 1 109 ? 1.750 19.613 1.580 1.00 86.12 109 GLN A N 1
ATOM 838 C CA . GLN A 1 109 ? 3.105 19.800 1.050 1.00 86.12 109 GLN A CA 1
ATOM 839 C C . GLN A 1 109 ? 3.525 18.686 0.082 1.00 86.12 109 GLN A C 1
ATOM 841 O O . GLN A 1 109 ? 4.656 18.681 -0.402 1.00 86.12 109 GLN A O 1
ATOM 846 N N . THR A 1 110 ? 2.646 17.719 -0.181 1.00 86.69 110 THR A N 1
ATOM 847 C CA . THR A 1 110 ? 2.919 16.615 -1.105 1.00 86.69 110 THR A CA 1
ATOM 848 C C . THR A 1 110 ? 2.440 16.942 -2.517 1.00 86.69 110 THR A C 1
ATOM 850 O O . THR A 1 110 ? 1.616 17.830 -2.723 1.00 86.69 110 THR A O 1
ATOM 853 N N . GLN A 1 111 ? 2.947 16.199 -3.503 1.00 86.25 111 GLN A N 1
ATOM 854 C CA . GLN A 1 111 ? 2.539 16.343 -4.907 1.00 86.25 111 GLN A CA 1
ATOM 855 C C . GLN A 1 111 ? 1.064 15.986 -5.165 1.00 86.25 111 GLN A C 1
ATOM 857 O O . GLN A 1 111 ? 0.507 16.406 -6.172 1.00 86.25 111 GLN A O 1
ATOM 862 N N . ASP A 1 112 ? 0.447 15.218 -4.264 1.00 91.50 112 ASP A N 1
ATOM 863 C CA . ASP A 1 112 ? -0.982 14.911 -4.270 1.00 91.50 112 ASP A CA 1
ATOM 864 C C . ASP A 1 112 ? -1.485 14.909 -2.815 1.00 91.50 112 ASP A C 1
ATOM 866 O O . ASP A 1 112 ? -1.415 13.883 -2.123 1.00 91.50 112 ASP A O 1
ATOM 870 N N . PRO A 1 113 ? -1.946 16.078 -2.327 1.00 93.00 113 PRO A N 1
ATOM 871 C CA . PRO A 1 113 ? -2.405 16.234 -0.954 1.00 93.00 113 PRO A CA 1
ATOM 872 C C . PRO A 1 113 ? -3.583 15.341 -0.585 1.00 93.00 113 PRO A C 1
ATOM 874 O O . PRO A 1 113 ? -3.677 14.900 0.558 1.00 93.00 113 PRO A O 1
ATOM 877 N N . GLU A 1 114 ? -4.480 15.062 -1.528 1.00 92.81 114 GLU A N 1
ATOM 878 C CA . GLU A 1 114 ? -5.644 14.228 -1.251 1.00 92.81 114 GLU A CA 1
ATOM 879 C C . GLU A 1 114 ? -5.228 12.767 -1.068 1.00 92.81 114 GLU A C 1
ATOM 881 O O . GLU A 1 114 ? -5.652 12.114 -0.110 1.00 92.81 114 GLU A O 1
ATOM 886 N N . LEU A 1 115 ? -4.347 12.257 -1.933 1.00 93.81 115 LEU A N 1
ATOM 887 C CA . LEU A 1 115 ? -3.791 10.920 -1.772 1.00 93.81 115 LEU A CA 1
ATOM 888 C C . LEU A 1 115 ? -2.976 10.806 -0.479 1.00 93.81 115 LEU A C 1
ATOM 890 O O . LEU A 1 115 ? -3.147 9.838 0.260 1.00 93.81 115 LEU A O 1
ATOM 894 N N . ALA A 1 116 ? -2.130 11.789 -0.163 1.00 94.44 116 ALA A N 1
ATOM 895 C CA . ALA A 1 116 ? -1.358 11.785 1.079 1.00 94.44 116 ALA A CA 1
ATOM 896 C C . ALA A 1 116 ? -2.265 11.749 2.318 1.00 94.44 116 ALA A C 1
ATOM 898 O O . ALA A 1 116 ? -2.039 10.944 3.220 1.00 94.44 116 ALA A O 1
ATOM 899 N N . ALA A 1 117 ? -3.339 12.543 2.325 1.00 93.19 117 ALA A N 1
ATOM 900 C CA . ALA A 1 117 ? -4.340 12.515 3.385 1.00 93.19 117 ALA A CA 1
ATOM 901 C C . ALA A 1 117 ? -5.015 11.136 3.511 1.00 93.19 117 ALA A C 1
ATOM 903 O O . ALA A 1 117 ? -5.108 10.605 4.616 1.00 93.19 117 ALA A O 1
ATOM 904 N N . LYS A 1 118 ? -5.405 10.498 2.394 1.00 93.62 118 LYS A N 1
ATOM 905 C CA . LYS A 1 118 ? -5.971 9.132 2.403 1.00 93.62 118 LYS A CA 1
ATOM 906 C C . LYS A 1 118 ? -4.990 8.119 3.002 1.00 93.62 118 LYS A C 1
ATOM 908 O O . LYS A 1 118 ? -5.377 7.321 3.855 1.00 93.62 118 LYS A O 1
ATOM 913 N N . MET A 1 119 ? -3.727 8.160 2.573 1.00 94.44 119 MET A N 1
ATOM 914 C CA . MET A 1 119 ? -2.673 7.249 3.032 1.00 94.44 119 MET A CA 1
ATOM 915 C C . MET A 1 119 ? -2.382 7.405 4.527 1.00 94.44 119 MET A C 1
ATOM 917 O O . MET A 1 119 ? -2.287 6.406 5.245 1.00 94.44 119 MET A O 1
ATOM 921 N N . GLN A 1 120 ? -2.286 8.647 5.002 1.00 93.12 120 GLN A N 1
ATOM 922 C CA . GLN A 1 120 ? -2.095 8.963 6.418 1.00 93.12 120 GLN A CA 1
ATOM 923 C C . GLN A 1 120 ? -3.290 8.515 7.250 1.00 93.12 120 GLN A C 1
ATOM 925 O O . GLN A 1 120 ? -3.092 7.868 8.276 1.00 93.12 120 GLN A O 1
ATOM 930 N N . ASP A 1 121 ? -4.516 8.770 6.790 1.00 92.25 121 ASP A N 1
ATOM 931 C CA . ASP A 1 121 ? -5.719 8.348 7.501 1.00 92.25 121 ASP A CA 1
ATOM 932 C C . ASP A 1 121 ? -5.775 6.820 7.634 1.00 92.25 121 ASP A C 1
ATOM 934 O O . ASP A 1 121 ? -6.018 6.328 8.734 1.00 92.25 121 ASP A O 1
ATOM 938 N N . TYR A 1 122 ? -5.523 6.039 6.570 1.00 93.94 122 TYR A N 1
ATOM 939 C CA . TYR A 1 122 ? -5.445 4.568 6.687 1.00 93.94 122 TYR A CA 1
ATOM 940 C C . TYR A 1 122 ? -4.409 4.124 7.721 1.00 93.94 122 TYR A C 1
ATOM 942 O O . TYR A 1 122 ? -4.699 3.263 8.555 1.00 93.94 122 TYR A O 1
ATOM 950 N N . TRP A 1 123 ? -3.211 4.712 7.683 1.00 92.75 123 TRP A N 1
ATOM 951 C CA . TRP A 1 123 ? -2.125 4.338 8.584 1.00 92.75 123 TRP A CA 1
ATOM 952 C C . TRP A 1 123 ? -2.447 4.676 10.044 1.00 92.75 123 TRP A C 1
ATOM 954 O O . TRP A 1 123 ? -2.310 3.830 10.928 1.00 92.75 123 TRP A O 1
ATOM 964 N N . ILE A 1 124 ? -2.950 5.886 10.300 1.00 91.44 124 ILE A N 1
ATOM 965 C CA . ILE A 1 124 ? -3.369 6.344 11.630 1.00 91.44 124 ILE A CA 1
ATOM 966 C C . ILE A 1 124 ? -4.514 5.475 12.162 1.00 91.44 124 ILE A C 1
ATOM 968 O O . ILE A 1 124 ? -4.471 5.044 13.316 1.00 91.44 124 ILE A O 1
ATOM 972 N N . SER A 1 125 ? -5.519 5.177 11.335 1.00 91.94 125 SER A N 1
ATOM 973 C CA . SER A 1 125 ? -6.624 4.280 11.687 1.00 91.94 125 SER A CA 1
ATOM 974 C C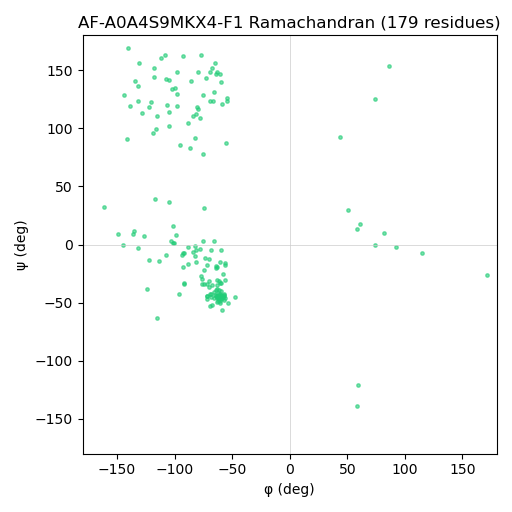 . SER A 1 125 ? -6.131 2.903 12.111 1.00 91.94 125 SER A C 1
ATOM 976 O O . SER A 1 125 ? -6.527 2.411 13.173 1.00 91.94 125 SER A O 1
ATOM 978 N N . PHE A 1 126 ? -5.218 2.316 11.335 1.00 93.75 126 PHE A N 1
ATOM 979 C CA . PHE A 1 126 ? -4.646 1.014 11.645 1.00 93.75 126 PHE A CA 1
ATOM 980 C C . PHE A 1 126 ? -3.874 1.032 12.967 1.00 93.75 126 PHE A C 1
ATOM 982 O O . PHE A 1 126 ? -4.113 0.183 13.820 1.00 93.75 126 PHE A O 1
ATOM 989 N N . VAL A 1 127 ? -3.024 2.037 13.199 1.00 92.31 127 VAL A N 1
ATOM 990 C CA . VAL A 1 127 ? -2.275 2.173 14.461 1.00 92.31 127 VAL A CA 1
ATOM 991 C C . VAL A 1 127 ? -3.209 2.338 15.665 1.00 92.31 127 VAL A C 1
ATOM 993 O O . VAL A 1 127 ? -2.949 1.777 16.727 1.00 92.31 127 VAL A O 1
ATOM 996 N N . LYS A 1 128 ? -4.308 3.089 15.521 1.00 90.88 128 LYS A N 1
ATOM 997 C CA . LYS A 1 128 ? -5.252 3.347 16.621 1.00 90.88 128 LYS A CA 1
ATOM 998 C C . LYS A 1 128 ? -6.171 2.166 16.925 1.00 90.88 128 LYS A C 1
ATOM 1000 O O . LYS A 1 128 ? -6.585 2.015 18.071 1.00 90.88 128 LYS A O 1
ATOM 1005 N N . THR A 1 129 ? -6.560 1.396 15.910 1.00 92.06 129 THR A N 1
ATOM 1006 C CA . THR A 1 129 ? -7.701 0.467 16.019 1.00 92.06 129 THR A CA 1
ATOM 1007 C C . THR A 1 129 ? -7.429 -0.947 15.518 1.00 92.06 129 THR A C 1
ATOM 1009 O O . THR A 1 129 ? -8.300 -1.801 15.648 1.00 92.06 129 THR A O 1
ATOM 1012 N N . MET A 1 130 ? -6.240 -1.218 14.970 1.00 92.62 130 MET A N 1
ATOM 1013 C CA . MET A 1 130 ? -5.897 -2.468 14.273 1.00 92.62 130 MET A CA 1
ATOM 1014 C C . MET A 1 130 ? -6.772 -2.742 13.030 1.00 92.62 130 MET A C 1
ATOM 1016 O O . MET A 1 130 ? -6.820 -3.866 12.528 1.00 92.62 130 MET A O 1
ATOM 1020 N N . ASP A 1 131 ? -7.452 -1.714 12.514 1.00 92.38 131 ASP A N 1
ATOM 1021 C CA . ASP A 1 131 ? -8.284 -1.749 11.310 1.00 92.38 131 ASP A CA 1
ATOM 1022 C C . ASP A 1 131 ? -8.047 -0.459 10.499 1.00 92.38 131 ASP A C 1
ATOM 1024 O O . ASP A 1 131 ? -8.303 0.635 11.011 1.00 92.38 131 ASP A O 1
ATOM 1028 N N . PRO A 1 132 ? -7.561 -0.528 9.243 1.00 93.44 132 PRO A N 1
ATOM 1029 C CA . PRO A 1 132 ? -7.359 0.669 8.427 1.00 93.44 132 PRO A CA 1
ATOM 1030 C C . PRO A 1 132 ? -8.677 1.390 8.105 1.00 93.44 132 PRO A C 1
ATOM 1032 O O . PRO A 1 132 ? -8.654 2.569 7.762 1.00 93.44 132 PRO A O 1
ATOM 1035 N N . ASN A 1 133 ? -9.826 0.722 8.245 1.00 91.56 133 ASN A N 1
ATOM 1036 C CA . ASN A 1 133 ? -11.156 1.306 8.073 1.00 91.56 133 ASN A CA 1
ATOM 1037 C C . ASN A 1 133 ? -11.748 1.838 9.388 1.00 91.56 133 ASN A C 1
ATOM 1039 O O . ASN A 1 133 ? -12.813 2.459 9.375 1.00 91.56 133 ASN A O 1
ATOM 1043 N N . GLY A 1 134 ? -11.088 1.592 10.524 1.00 84.94 134 GLY A N 1
ATOM 1044 C CA . GLY A 1 134 ? -11.519 2.069 11.834 1.00 84.94 134 GLY A CA 1
ATOM 1045 C C . GLY A 1 134 ? -11.386 3.588 11.963 1.00 84.94 134 GLY A C 1
ATOM 1046 O O . GLY A 1 134 ? -10.498 4.197 11.371 1.00 84.94 134 GLY A O 1
ATOM 1047 N N . GLY A 1 135 ? -12.262 4.224 12.744 1.00 70.38 135 GLY A N 1
ATOM 1048 C CA . GLY A 1 135 ? -12.301 5.689 12.876 1.00 70.38 135 GLY A CA 1
ATOM 1049 C C . GLY A 1 135 ? -12.887 6.371 11.630 1.00 70.38 135 GLY A C 1
ATOM 1050 O O . GLY A 1 135 ? -12.461 6.139 10.498 1.00 70.38 135 GLY A O 1
ATOM 1051 N N . LYS A 1 136 ? -13.920 7.196 11.804 1.00 57.94 136 LYS A N 1
ATOM 1052 C CA . LYS A 1 136 ? -14.636 7.844 10.696 1.00 57.94 136 LYS A CA 1
ATOM 1053 C C . LYS A 1 136 ? -13.877 9.092 10.238 1.00 57.94 136 LYS A C 1
ATOM 1055 O O . LYS A 1 136 ? -14.164 10.177 10.719 1.00 57.94 136 LYS A O 1
ATOM 1060 N N . ASN A 1 137 ? -12.981 8.979 9.257 1.00 58.56 137 ASN A N 1
ATOM 1061 C CA . ASN A 1 137 ? -12.314 10.142 8.636 1.00 58.56 137 ASN A CA 1
ATOM 1062 C C . ASN A 1 137 ? -11.685 11.109 9.672 1.00 58.56 137 ASN A C 1
ATOM 1064 O O . ASN A 1 137 ? -11.640 12.318 9.442 1.00 58.56 137 ASN A O 1
ATOM 1068 N N . ASP A 1 138 ? -11.261 10.593 10.835 1.00 53.84 138 ASP A N 1
ATOM 1069 C CA . ASP A 1 138 ? -11.114 11.380 12.071 1.00 53.84 138 ASP A CA 1
ATOM 1070 C C . ASP A 1 138 ? -9.976 12.426 12.022 1.00 53.84 138 ASP A C 1
ATOM 1072 O O . ASP A 1 138 ? -9.775 13.149 12.996 1.00 53.84 138 ASP A O 1
ATOM 1076 N N . SER A 1 139 ? -9.173 12.486 10.951 1.00 59.16 139 SER A N 1
ATOM 1077 C CA . SER A 1 139 ? -7.988 13.358 10.869 1.00 59.16 139 SER A CA 1
ATOM 1078 C C . SER A 1 139 ? -7.989 14.307 9.668 1.00 59.16 139 SER A C 1
ATOM 1080 O O . SER A 1 139 ? -7.609 15.463 9.843 1.00 59.16 139 SER A O 1
ATOM 1082 N N . SER A 1 140 ? -8.462 13.887 8.487 1.00 69.12 140 SER A N 1
ATOM 1083 C CA . SER A 1 140 ? -8.410 14.735 7.282 1.00 69.12 140 SER A CA 1
ATOM 1084 C C . SER A 1 140 ? -9.758 15.018 6.604 1.00 69.12 140 SER A C 1
ATOM 1086 O O . SER A 1 140 ? -9.840 15.912 5.763 1.00 69.12 140 SER A O 1
ATOM 1088 N N . GLY A 1 141 ? -10.826 14.287 6.949 1.00 77.12 141 GLY A N 1
ATOM 1089 C CA . GLY A 1 141 ? -12.136 14.422 6.300 1.00 77.12 141 GLY A CA 1
ATOM 1090 C C . GLY A 1 141 ? -12.229 13.823 4.888 1.00 77.12 141 GLY A C 1
ATOM 1091 O O . GLY A 1 141 ? -13.306 13.873 4.293 1.00 77.12 141 GLY A O 1
ATOM 1092 N N . VAL A 1 142 ? -11.151 13.236 4.351 1.00 85.81 142 VAL A N 1
ATOM 1093 C CA . VAL A 1 142 ? -11.156 12.623 3.013 1.00 85.81 142 VAL A CA 1
ATOM 1094 C C . VAL A 1 142 ? -11.932 11.309 2.998 1.00 85.81 142 VAL A C 1
ATOM 1096 O O . VAL A 1 142 ? -11.886 10.514 3.937 1.00 85.81 142 VAL A O 1
ATOM 1099 N N . GLN A 1 143 ? -12.640 11.054 1.898 1.00 87.38 143 GLN A N 1
ATOM 1100 C CA . GLN A 1 143 ? -13.307 9.775 1.703 1.00 87.38 143 GLN A CA 1
ATOM 1101 C C . GLN A 1 143 ? -12.279 8.699 1.339 1.00 87.38 143 GLN A C 1
ATOM 1103 O O . GLN A 1 143 ? -11.487 8.857 0.407 1.00 87.38 143 GLN A O 1
ATOM 1108 N N . ARG A 1 144 ? -12.328 7.581 2.066 1.00 90.06 144 ARG A N 1
ATOM 1109 C CA . ARG A 1 144 ? -11.482 6.410 1.834 1.00 90.06 144 ARG A CA 1
ATOM 1110 C C . ARG A 1 144 ? -12.272 5.291 1.172 1.00 90.06 144 ARG A C 1
ATOM 1112 O O . ARG A 1 144 ? -13.434 5.055 1.503 1.00 90.06 144 ARG A O 1
ATOM 1119 N N . GLN A 1 145 ? -11.616 4.600 0.249 1.00 92.62 145 GLN A N 1
ATOM 1120 C CA . GLN A 1 145 ? -12.071 3.306 -0.241 1.00 92.62 145 GLN A CA 1
ATOM 1121 C C . GLN A 1 145 ? -12.058 2.301 0.926 1.00 92.62 145 GLN A C 1
ATOM 1123 O O . GLN A 1 145 ? -11.245 2.395 1.838 1.00 92.62 145 GLN A O 1
ATOM 1128 N N . MET A 1 146 ? -12.963 1.327 0.932 1.00 91.69 146 MET A N 1
ATOM 1129 C CA . MET A 1 146 ? -12.871 0.258 1.928 1.00 91.69 146 MET A CA 1
ATOM 1130 C C . MET A 1 146 ? -11.644 -0.603 1.611 1.00 91.69 146 MET A C 1
ATOM 1132 O O . MET A 1 146 ? -11.544 -1.120 0.496 1.00 91.69 146 MET A O 1
ATOM 1136 N N . TRP A 1 147 ? -10.727 -0.739 2.571 1.00 93.81 147 TRP A N 1
ATOM 1137 C CA . TRP A 1 147 ? -9.566 -1.620 2.480 1.00 93.81 147 TRP A CA 1
ATOM 1138 C C . TRP A 1 147 ? -9.954 -3.013 2.989 1.00 93.81 147 TRP A C 1
ATOM 1140 O O . TRP A 1 147 ? -10.094 -3.204 4.203 1.00 93.81 147 TRP A O 1
ATOM 1150 N N . PRO A 1 148 ? -10.158 -3.995 2.093 1.00 92.06 148 PRO A N 1
ATOM 1151 C CA . PRO A 1 148 ? -10.602 -5.320 2.493 1.00 92.06 148 PRO A CA 1
ATOM 1152 C C . PRO A 1 148 ? -9.524 -6.033 3.300 1.00 92.06 148 PRO A C 1
ATOM 1154 O O . PRO A 1 148 ? -8.325 -5.833 3.089 1.00 92.06 148 PRO A O 1
ATOM 1157 N N . LYS A 1 149 ? -9.963 -6.930 4.185 1.00 92.38 149 LYS A N 1
ATOM 1158 C CA . LYS A 1 149 ? -9.056 -7.948 4.712 1.00 92.38 149 LYS A CA 1
ATOM 1159 C C . LYS A 1 149 ? -8.536 -8.774 3.545 1.00 92.38 149 LYS A C 1
ATOM 1161 O O . LYS A 1 149 ? -9.296 -9.110 2.640 1.00 92.38 149 LYS A O 1
ATOM 1166 N N . TYR A 1 150 ? -7.254 -9.096 3.604 1.00 91.00 150 TYR A N 1
ATOM 1167 C CA . TYR A 1 150 ? -6.534 -9.741 2.526 1.00 91.00 150 TYR A CA 1
ATOM 1168 C C . TYR A 1 150 ? -7.179 -11.064 2.131 1.00 91.00 150 TYR A C 1
ATOM 1170 O O . TYR A 1 150 ? -7.381 -11.287 0.951 1.00 91.00 150 TYR A O 1
ATOM 1178 N N . LEU A 1 151 ? -7.581 -11.882 3.107 1.00 85.31 151 LEU A N 1
ATOM 1179 C CA . LEU A 1 151 ? -8.356 -13.097 2.885 1.00 85.31 151 LEU A CA 1
ATOM 1180 C C . LEU A 1 151 ? -9.688 -13.013 3.639 1.00 85.31 151 LEU A C 1
ATOM 1182 O O . LEU A 1 151 ? -9.704 -12.866 4.864 1.00 85.31 151 LEU A O 1
ATOM 1186 N N . VAL A 1 152 ? -10.810 -13.145 2.926 1.00 65.06 152 VAL A N 1
ATOM 1187 C CA . VAL A 1 152 ? -12.156 -13.192 3.523 1.00 65.06 152 VAL A CA 1
ATOM 1188 C C . VAL A 1 152 ? -12.777 -14.567 3.266 1.00 65.06 152 VAL A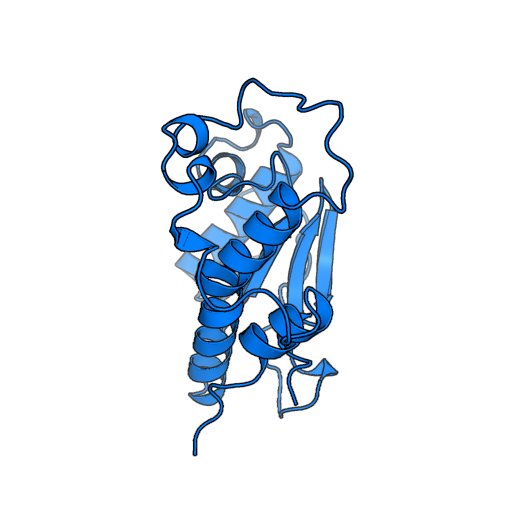 C 1
ATOM 1190 O O . VAL A 1 152 ? -13.119 -14.889 2.138 1.00 65.06 152 VAL A O 1
ATOM 1193 N N . ASN A 1 153 ? -12.922 -15.367 4.330 1.00 53.56 153 ASN A N 1
ATOM 1194 C CA . ASN A 1 153 ? -13.622 -16.661 4.388 1.00 53.56 153 ASN A CA 1
ATOM 1195 C C . ASN A 1 153 ? -13.371 -17.638 3.218 1.00 53.56 153 ASN A C 1
ATOM 1197 O O . ASN A 1 153 ? -14.130 -17.701 2.253 1.00 53.56 153 ASN A O 1
ATOM 1201 N N . GLY A 1 154 ? -12.385 -18.522 3.400 1.00 57.56 154 GLY A N 1
ATOM 1202 C CA . GLY A 1 154 ? -12.119 -19.645 2.496 1.00 57.56 154 GLY A CA 1
ATOM 1203 C C . GLY A 1 154 ? -11.212 -19.277 1.320 1.00 57.56 154 GLY A C 1
ATOM 1204 O O . GLY A 1 154 ? -11.112 -18.120 0.928 1.00 57.56 154 GLY A O 1
ATOM 1205 N N . ARG A 1 155 ? -10.500 -20.274 0.781 1.00 58.31 155 ARG A N 1
ATOM 1206 C CA . ARG A 1 155 ? -9.479 -20.084 -0.262 1.00 58.31 155 ARG A CA 1
ATOM 1207 C C . ARG A 1 155 ? -10.047 -20.305 -1.669 1.00 58.31 155 ARG A C 1
ATOM 1209 O O . ARG A 1 155 ? -9.881 -21.399 -2.205 1.00 58.31 155 ARG A O 1
ATOM 1216 N N . ASN A 1 156 ? -10.627 -19.268 -2.262 1.00 58.75 156 ASN A N 1
ATOM 1217 C CA . ASN A 1 156 ? -10.873 -19.171 -3.704 1.00 58.75 156 ASN A CA 1
ATOM 1218 C C . ASN A 1 156 ? -9.971 -18.068 -4.296 1.00 58.75 156 ASN A C 1
ATOM 1220 O O . ASN A 1 156 ? -9.479 -17.220 -3.558 1.00 58.75 156 ASN A O 1
ATOM 1224 N N . GLU A 1 157 ? -9.735 -18.065 -5.607 1.00 50.75 157 GLU A N 1
ATOM 1225 C CA . GLU A 1 157 ? -8.876 -17.069 -6.290 1.00 50.75 157 GLU A CA 1
ATOM 1226 C C . GLU A 1 157 ? -9.396 -15.631 -6.107 1.00 50.75 157 GLU A C 1
ATOM 1228 O O . GLU A 1 157 ? -8.634 -14.697 -5.893 1.00 50.75 157 GLU A O 1
ATOM 1233 N N . THR A 1 158 ? -10.718 -15.455 -6.027 1.00 57.88 158 THR A N 1
ATOM 1234 C CA . THR A 1 158 ? -11.355 -14.168 -5.701 1.00 57.88 158 THR A CA 1
ATOM 1235 C C . THR A 1 158 ? -11.315 -13.814 -4.212 1.00 57.88 158 THR A C 1
ATOM 1237 O O . THR A 1 158 ? -11.826 -12.765 -3.823 1.00 57.88 158 THR A O 1
ATOM 1240 N N . SER A 1 159 ? -10.799 -14.700 -3.355 1.00 71.75 159 SER A N 1
ATOM 1241 C CA . SER A 1 159 ? -10.785 -14.490 -1.903 1.00 71.75 159 SER A CA 1
ATOM 1242 C C . SER A 1 159 ? -9.641 -13.594 -1.447 1.00 71.75 159 SER A C 1
ATOM 1244 O O . SER A 1 159 ? -9.687 -13.131 -0.307 1.00 71.75 159 SER A O 1
ATOM 1246 N N . PHE A 1 160 ? -8.641 -13.368 -2.304 1.00 82.69 160 PHE A N 1
ATOM 1247 C CA . PHE A 1 160 ? -7.506 -12.505 -2.012 1.00 82.69 160 PHE A CA 1
ATOM 1248 C C . PHE A 1 160 ? -7.710 -11.121 -2.617 1.00 82.69 160 PHE A C 1
ATOM 1250 O O . PHE A 1 160 ? -7.876 -10.976 -3.827 1.00 82.69 160 PHE A O 1
ATOM 1257 N N . SER A 1 161 ? -7.734 -10.093 -1.775 1.00 89.81 161 SER A N 1
ATOM 1258 C CA . SER A 1 161 ? -7.971 -8.717 -2.213 1.00 89.81 161 SER A CA 1
ATOM 1259 C C . SER A 1 161 ? -6.946 -7.756 -1.634 1.00 89.81 161 SER A C 1
ATOM 1261 O O . SER A 1 161 ? -6.642 -7.785 -0.441 1.00 89.81 161 SER A O 1
ATOM 1263 N N . VAL A 1 162 ? -6.455 -6.860 -2.482 1.00 92.88 162 VAL A N 1
ATOM 1264 C CA . VAL A 1 162 ? -5.504 -5.804 -2.127 1.00 92.88 162 VAL A CA 1
ATOM 1265 C C . VAL A 1 162 ? -6.118 -4.435 -2.367 1.00 92.88 162 VAL A C 1
ATOM 1267 O O . VAL A 1 162 ? -6.962 -4.253 -3.249 1.00 92.88 162 VAL A O 1
ATOM 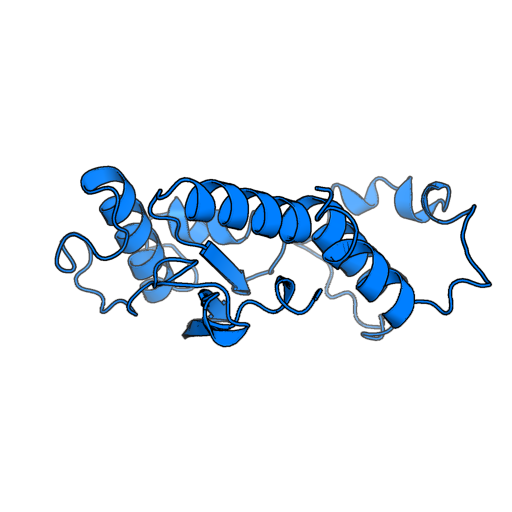1270 N N . LEU A 1 163 ? -5.664 -3.453 -1.593 1.00 95.44 163 LEU A N 1
ATOM 1271 C CA . LEU A 1 163 ? -5.852 -2.052 -1.937 1.00 95.44 163 LEU A CA 1
ATOM 1272 C C . LEU A 1 163 ? -4.784 -1.666 -2.966 1.00 95.44 163 LEU A C 1
ATOM 1274 O O . LEU A 1 163 ? -3.591 -1.740 -2.686 1.00 95.44 163 LEU A O 1
ATOM 1278 N N . GLU A 1 164 ? -5.187 -1.258 -4.157 1.00 94.88 164 GLU A N 1
ATOM 1279 C CA . GLU A 1 164 ? -4.280 -0.709 -5.155 1.00 94.88 164 GLU A CA 1
ATOM 1280 C C . GLU A 1 164 ? -4.336 0.816 -5.119 1.00 94.88 164 GLU A C 1
ATOM 1282 O O . GLU A 1 164 ? -5.412 1.412 -5.195 1.00 94.88 164 GLU A O 1
ATOM 1287 N N . VAL A 1 165 ? -3.163 1.440 -5.048 1.00 95.00 165 VAL A N 1
ATOM 1288 C CA . VAL A 1 165 ? -2.984 2.871 -5.293 1.00 95.00 165 VAL A CA 1
ATOM 1289 C C . VAL A 1 165 ? -2.332 3.026 -6.661 1.00 95.00 165 VAL A C 1
ATOM 1291 O O . VAL A 1 165 ? -1.182 2.628 -6.819 1.00 95.00 165 VAL A O 1
ATOM 1294 N N . TYR A 1 166 ? -3.023 3.598 -7.642 1.00 91.25 166 TYR A N 1
ATOM 1295 C CA . TYR A 1 166 ? -2.504 3.792 -8.998 1.00 91.25 166 TYR A CA 1
ATOM 1296 C C . TYR A 1 166 ? -2.678 5.251 -9.421 1.00 91.25 166 TYR A C 1
ATOM 1298 O O . TYR A 1 166 ? -3.795 5.738 -9.576 1.00 91.25 166 TYR A O 1
ATOM 1306 N N . GLY A 1 167 ? -1.568 5.974 -9.587 1.00 89.31 167 GLY A N 1
ATOM 1307 C CA . GLY A 1 167 ? -1.635 7.432 -9.729 1.00 89.31 167 GLY A CA 1
ATOM 1308 C C . GLY A 1 167 ? -2.286 8.070 -8.495 1.00 89.31 167 GLY A C 1
ATOM 1309 O O . GLY A 1 167 ? -1.781 7.888 -7.391 1.00 89.31 167 GLY A O 1
ATOM 1310 N N . SER A 1 168 ? -3.391 8.792 -8.684 1.00 89.94 168 SER A N 1
ATOM 1311 C CA . SER A 1 168 ? -4.200 9.375 -7.597 1.00 89.94 168 SER A CA 1
ATOM 1312 C C . SER A 1 168 ? -5.366 8.479 -7.158 1.00 89.94 168 SER A C 1
ATOM 1314 O O . SER A 1 168 ? -6.031 8.759 -6.156 1.00 89.94 168 SER A O 1
ATOM 1316 N N . ASP A 1 169 ? -5.625 7.399 -7.899 1.00 91.56 169 ASP A N 1
ATOM 1317 C CA . ASP A 1 169 ? -6.767 6.525 -7.675 1.00 91.56 169 ASP A CA 1
ATOM 1318 C C . ASP A 1 169 ? -6.452 5.464 -6.622 1.00 91.56 169 ASP A C 1
ATOM 1320 O O . ASP A 1 169 ? -5.369 4.877 -6.590 1.00 91.56 169 ASP A O 1
ATOM 1324 N N . VAL A 1 170 ? -7.439 5.189 -5.771 1.00 95.19 170 VAL A N 1
ATOM 1325 C CA . VAL A 1 170 ? -7.382 4.131 -4.760 1.00 95.19 170 VAL A CA 1
ATOM 1326 C C . VAL A 1 170 ? -8.543 3.181 -5.012 1.00 95.19 170 VAL A C 1
ATOM 1328 O O . VAL A 1 170 ? -9.703 3.586 -4.945 1.00 95.19 170 VAL A O 1
ATOM 1331 N N . SER A 1 171 ? -8.247 1.919 -5.304 1.00 94.19 171 SER A N 1
ATOM 1332 C CA . SER A 1 171 ? -9.252 0.915 -5.661 1.00 94.19 171 SER A CA 1
ATOM 1333 C C . SER A 1 171 ? -8.948 -0.446 -5.036 1.00 94.19 171 SER A C 1
ATOM 1335 O O . SER A 1 171 ? -7.881 -0.653 -4.468 1.00 94.19 171 SER A O 1
ATOM 1337 N N . VAL A 1 172 ? -9.900 -1.375 -5.104 1.00 92.75 172 VAL A N 1
ATOM 1338 C CA . VAL A 1 172 ? -9.699 -2.762 -4.665 1.00 92.75 172 VAL A CA 1
ATOM 1339 C C . VAL A 1 172 ? -9.490 -3.643 -5.888 1.00 92.75 172 VAL A C 1
ATOM 1341 O O . VAL A 1 172 ? -10.248 -3.545 -6.858 1.00 92.75 172 VAL A O 1
ATOM 1344 N N . LYS A 1 173 ? -8.485 -4.515 -5.830 1.00 89.56 173 LYS A N 1
ATOM 1345 C CA . LYS A 1 173 ? -8.160 -5.483 -6.881 1.00 89.56 173 LYS A CA 1
ATOM 1346 C C . LYS A 1 173 ? -7.978 -6.876 -6.293 1.00 89.56 173 LYS A C 1
ATOM 1348 O O . LYS A 1 173 ? -7.666 -7.018 -5.110 1.00 89.56 173 LYS A O 1
ATOM 1353 N N . ALA A 1 174 ? -8.166 -7.886 -7.139 1.00 87.00 174 ALA A N 1
ATOM 1354 C CA . ALA A 1 174 ? -7.658 -9.218 -6.847 1.00 87.00 174 ALA A CA 1
ATOM 1355 C C . ALA A 1 174 ? -6.127 -9.166 -6.802 1.00 87.00 174 ALA A C 1
ATOM 1357 O O . ALA A 1 174 ? -5.509 -8.366 -7.508 1.00 87.00 174 ALA A O 1
ATOM 1358 N N . ASP A 1 175 ? -5.533 -9.990 -5.954 1.00 84.81 175 ASP A N 1
ATOM 1359 C CA . ASP A 1 175 ? -4.083 -10.078 -5.866 1.00 84.81 175 ASP A CA 1
ATOM 1360 C C . ASP A 1 175 ? -3.521 -10.984 -6.972 1.00 84.81 175 ASP A C 1
ATOM 1362 O O . ASP A 1 175 ? -3.729 -12.198 -6.970 1.00 84.81 175 ASP A O 1
ATOM 1366 N N . GLU A 1 176 ? -2.799 -10.371 -7.911 1.00 79.00 176 GLU A N 1
ATOM 1367 C CA . GLU A 1 176 ? -2.192 -11.019 -9.082 1.00 79.00 176 GLU A CA 1
ATOM 1368 C C . GLU A 1 176 ? -1.125 -12.063 -8.695 1.00 79.00 176 GLU A C 1
ATOM 1370 O O . GLU A 1 176 ? -0.824 -12.958 -9.487 1.00 79.00 176 GLU A O 1
ATOM 1375 N N . ASP A 1 177 ? -0.580 -11.997 -7.474 1.00 72.69 177 ASP A N 1
ATOM 1376 C CA . ASP A 1 177 ? 0.421 -12.946 -6.973 1.00 72.69 177 ASP A CA 1
ATOM 1377 C C . ASP A 1 177 ? -0.206 -14.258 -6.444 1.00 72.69 177 ASP A C 1
ATOM 1379 O O . ASP A 1 177 ? 0.508 -15.206 -6.095 1.00 72.69 177 ASP A O 1
ATOM 1383 N N . THR A 1 178 ? -1.544 -14.357 -6.407 1.00 68.38 178 THR A N 1
ATOM 1384 C CA . THR A 1 178 ? -2.270 -15.538 -5.893 1.00 68.38 178 THR A CA 1
ATOM 1385 C C . THR A 1 178 ? -2.541 -16.626 -6.927 1.00 68.38 178 THR A C 1
ATOM 1387 O O . THR A 1 178 ? -2.764 -17.779 -6.541 1.00 68.38 178 THR A O 1
ATOM 1390 N N . ASP A 1 179 ? -2.430 -16.319 -8.222 1.00 53.88 179 ASP A N 1
ATOM 1391 C CA . ASP A 1 179 ? -2.725 -17.225 -9.347 1.00 53.88 179 ASP A CA 1
ATOM 1392 C C . ASP A 1 179 ? -1.641 -18.305 -9.559 1.00 53.88 179 ASP A C 1
ATOM 1394 O O . ASP A 1 179 ? -1.357 -18.764 -10.667 1.00 53.88 179 ASP A O 1
ATOM 1398 N N . GLY A 1 180 ? -0.986 -18.733 -8.484 1.00 45.75 180 GLY A N 1
ATOM 1399 C CA . GLY A 1 180 ? 0.048 -19.756 -8.494 1.00 45.75 180 GLY A CA 1
ATOM 1400 C C . GLY A 1 180 ? -0.461 -21.197 -8.449 1.00 45.75 180 GLY A C 1
ATOM 1401 O O . GLY A 1 180 ? 0.377 -22.085 -8.542 1.00 45.75 180 GLY A O 1
ATOM 1402 N N . ARG A 1 181 ? -1.759 -21.467 -8.274 1.00 38.19 181 ARG A N 1
ATOM 1403 C CA . ARG A 1 181 ? -2.245 -22.838 -8.025 1.00 38.19 181 ARG A CA 1
ATOM 1404 C C . ARG A 1 181 ? -2.248 -23.750 -9.241 1.00 38.19 181 ARG A C 1
ATOM 1406 O O . ARG A 1 181 ? -2.775 -23.349 -10.296 1.00 38.19 181 ARG A O 1
#

Organism: Aureobasidium pullulans (NCBI:txid5580)

Sequence (181 aa):
MAVTRQCFNRRLDQLHHVDSSTGSFSINPFFNSTIISFLPSSLHISGLSTNSIFWRAQAIYGDFIINCPAYQLATAFSDAGLSVYMMIFRASTQIHGASATFLNSPAPQTQDPELAAKMQDYWISFVKTMDPNGGKNDSSGVQRQMWPKYLVNGRNETSFSVLEVYGSDVSVKADEDTDGR

Mean predicted aligned error: 12.06 Å

pLDDT: mean 72.13, std 20.61, range [28.22, 95.44]

Secondary structure (DSSP, 8-state):
----SHHHHHHHHHHS-TTS-SSSSTTSTTTT-GGGGS-SSS---TT--TTSHHHHHHHHHHIIIIIHHHHHHHHHHHHTT-----EEEESTT-STTTTHHHHHS-GGGSSSHHHHHHHHHHHHHHHHHS-TT-SSSTTT---------SB-SS--GGGBEEEEEETTEEEEEE-GGGTT-

Radius of gyration: 18.73 Å; Cα contacts (8 Å, |Δi|>4): 204; chains: 1; bounding box: 43×50×42 Å

Foldseek 3Di:
DDPPPFLLVVLVVVLDVPPPDDPCPCVPVVNVDPVVVDDDPDDPPPPDDCNDPVVSVVVSCCSVPPVVVVVVVLVVCVVVVAQHFAEDEAEDSSDVCPCVCLQPPQLVPGPHSLSSLQNNQLVVQCVVPVASPHDDSPPPNHDYDHGHRQADPDDDQQRGWHFYDHHNDTDIDRRPSSPRD

InterPro domains:
  IPR002018 Carboxylesterase, type B [PF00135] (51-158)
  IPR029058 Alpha/Beta hydrolase fold [G3DSA:3.40.50.1820] (5-173)
  IPR029058 Alpha/Beta hydrolase fold [SSF53474] (34-155)